Protein AF-A0A7J6KKY4-F1 (afdb_monomer_lite)

Foldseek 3Di:
DFFFPQLQQLAFAPPPDWDWDDDPNDIDTHRGHDPPDPCSQVSQVVVVLVLLQQLLCVLVVHRQDPVCCVPQVPNDDFKGWDDDRRDIDIDGDPVSSVSSVVSSQVCQVVSRGHGDPVPDDDQDADDVPHPFDDWDDDPQWTWHADNVGWIKIAHDQQPDLDDDPDQKDFLLSLLVLLVSLDPVVLQLVQLPLLSVVSNCCSQPPVQQDDHSPDPVSRPDIGGHDPVRNVSNRVSSCSNRPRCRRVDMDIDDDPQQPDKDWDWDDDPRDIGIDIDTDHPPDPDDPVRDDDVRCVSVPVVVPPPPVVNVVVPPPDD

Organism: Perkinsus olseni (NCBI:txid32597)

pLDDT: mean 70.32, std 16.59, range [26.56, 91.25]

Secondary structure (DSSP, 8-state):
-EE-HHHHTT-BPPTT--EEEEETTEEEEESB--TT-TTHHHHHHHHHHHHHHHHHHHHHSS---TTTTTTTT--TTTEEEEEETTEEEEEE-HHHHHHHHHHHHHHGGGGT----GGG----PPPPTTSPPPPPEEETTEEEEE-TTS-EEEEPPP-TT----SSSEE-HHHHHHHTTSS--TTS--HHHHHHHHHHHHHHHH-TTS-S-TT-GGGSS--EE--HHHHHHHHHHHHHHT-GGGGT-EEEPPPTT--EEEEEEEE-SS-EEEEEEEE-TT----GGG--HHHHHHHHHHHSSS-HHHHHHHSS--

Structure (mmCIF, N/CA/C/O backbone):
data_AF-A0A7J6KKY4-F1
#
_entry.id   AF-A0A7J6KKY4-F1
#
loop_
_atom_site.group_PDB
_atom_site.id
_atom_site.type_symbol
_atom_site.label_atom_id
_atom_site.label_alt_id
_atom_site.label_comp_id
_atom_site.label_asym_id
_atom_site.label_entity_id
_atom_site.label_seq_id
_atom_site.pdbx_PDB_ins_code
_atom_site.Cartn_x
_atom_site.Cartn_y
_atom_site.Cartn_z
_atom_site.occupancy
_atom_site.B_iso_or_equiv
_atom_site.auth_seq_id
_atom_site.auth_comp_id
_atom_site.auth_asym_id
_atom_site.auth_atom_id
_atom_site.pdbx_PDB_model_num
ATOM 1 N N . LEU A 1 1 ? -4.925 6.174 10.516 1.00 62.41 1 LEU A N 1
ATOM 2 C CA . LEU A 1 1 ? -3.685 5.461 10.130 1.00 62.41 1 LEU A CA 1
ATOM 3 C C . LEU A 1 1 ? -2.640 5.540 11.246 1.00 62.41 1 LEU A C 1
ATOM 5 O O . LEU A 1 1 ? -2.638 6.545 11.951 1.00 62.41 1 LEU A O 1
ATOM 9 N N . ILE A 1 2 ? -1.779 4.529 11.419 1.00 67.75 2 ILE A N 1
ATOM 10 C CA . ILE A 1 2 ? -0.628 4.553 12.345 1.00 67.75 2 ILE A CA 1
ATOM 11 C C . ILE A 1 2 ? 0.641 4.109 11.606 1.00 67.75 2 ILE A C 1
ATOM 13 O O . ILE A 1 2 ? 0.670 2.979 11.138 1.00 67.75 2 ILE A O 1
ATOM 17 N N . ASP A 1 3 ? 1.668 4.965 11.569 1.00 68.56 3 ASP A N 1
ATOM 18 C CA . ASP A 1 3 ? 2.984 4.698 10.961 1.00 68.56 3 ASP A CA 1
ATOM 19 C C . ASP A 1 3 ? 3.950 4.048 11.974 1.00 68.56 3 ASP A C 1
ATOM 21 O O . ASP A 1 3 ? 4.222 4.587 13.044 1.00 68.56 3 ASP A O 1
ATOM 25 N N . LEU A 1 4 ? 4.512 2.893 11.637 1.00 72.31 4 LEU A N 1
ATOM 26 C CA . LEU A 1 4 ? 5.421 2.094 12.460 1.00 72.31 4 LEU A CA 1
ATOM 27 C C . LEU A 1 4 ? 6.847 2.043 11.898 1.00 72.31 4 LEU A C 1
ATOM 29 O O . LEU A 1 4 ? 7.684 1.289 12.404 1.00 72.31 4 LEU A O 1
ATOM 33 N N . GLN A 1 5 ? 7.178 2.865 10.900 1.00 71.31 5 GLN A N 1
ATOM 34 C CA . GLN A 1 5 ? 8.461 2.845 10.194 1.00 71.31 5 GLN A CA 1
ATOM 35 C C . GLN A 1 5 ? 9.657 2.964 11.150 1.00 71.31 5 GLN A C 1
ATOM 37 O O . GLN A 1 5 ? 10.708 2.351 10.949 1.00 71.31 5 GLN A O 1
ATOM 42 N N . LYS A 1 6 ? 9.512 3.727 12.243 1.00 74.00 6 LYS A N 1
ATOM 43 C CA . LYS A 1 6 ? 10.564 3.885 13.263 1.00 74.00 6 LYS A CA 1
ATOM 44 C C . LYS A 1 6 ? 10.748 2.648 14.149 1.00 74.00 6 LYS A C 1
ATOM 46 O O . LYS A 1 6 ? 11.881 2.380 14.563 1.00 74.00 6 LYS A O 1
ATOM 51 N N . ALA A 1 7 ? 9.683 1.879 14.391 1.00 69.44 7 ALA A N 1
ATOM 52 C CA . ALA A 1 7 ? 9.718 0.652 15.195 1.00 69.44 7 ALA A CA 1
ATOM 53 C C . ALA A 1 7 ? 10.680 -0.372 14.586 1.00 69.44 7 ALA A C 1
ATOM 55 O O . ALA A 1 7 ? 11.463 -1.023 15.278 1.00 69.44 7 ALA A O 1
ATOM 56 N N . PHE A 1 8 ? 10.701 -0.419 13.257 1.00 72.12 8 PHE A N 1
ATOM 57 C CA . PHE A 1 8 ? 11.551 -1.298 12.478 1.00 72.12 8 PHE A CA 1
ATOM 58 C C . PHE A 1 8 ? 13.050 -1.148 12.810 1.00 72.12 8 PHE A C 1
ATOM 60 O O . PHE A 1 8 ? 13.759 -2.140 12.990 1.00 72.12 8 PHE A O 1
ATOM 67 N N . TYR A 1 9 ? 13.537 0.084 13.005 1.00 72.62 9 TYR A N 1
ATOM 68 C CA . TYR A 1 9 ? 14.937 0.347 13.370 1.00 72.62 9 TYR A CA 1
ATOM 69 C C . TYR A 1 9 ? 15.282 -0.010 14.824 1.00 72.62 9 TYR A C 1
ATOM 71 O O . TYR A 1 9 ? 16.444 0.112 15.233 1.00 72.62 9 TYR A O 1
ATOM 79 N N . ARG A 1 10 ? 14.306 -0.417 15.641 1.00 77.62 10 ARG A N 1
ATOM 80 C CA . ARG A 1 10 ? 14.526 -0.881 17.018 1.00 77.62 10 ARG A CA 1
ATOM 81 C C . ARG A 1 10 ? 14.690 -2.394 17.096 1.00 77.62 10 ARG A C 1
ATOM 83 O O . ARG A 1 10 ? 15.296 -2.872 18.055 1.00 77.62 10 ARG A O 1
ATOM 90 N N . ILE A 1 11 ? 14.262 -3.126 16.068 1.00 78.44 11 ILE A N 1
ATOM 91 C CA . ILE A 1 11 ? 14.433 -4.574 15.991 1.00 78.44 11 ILE A CA 1
ATOM 92 C C . ILE A 1 11 ? 15.920 -4.899 15.816 1.00 78.44 11 ILE A C 1
ATOM 94 O O . ILE A 1 11 ? 16.553 -4.563 14.808 1.00 78.44 11 ILE A O 1
ATOM 98 N N . ARG A 1 12 ? 16.497 -5.562 16.820 1.00 84.50 12 ARG A N 1
ATOM 99 C CA . ARG A 1 12 ? 17.885 -6.030 16.789 1.00 84.50 12 ARG A CA 1
ATOM 100 C C . ARG A 1 12 ? 17.972 -7.387 16.105 1.00 84.50 12 ARG A C 1
ATOM 102 O O . ARG A 1 12 ? 17.113 -8.245 16.282 1.00 84.50 12 ARG A O 1
ATOM 109 N N . LEU A 1 13 ? 19.044 -7.586 15.349 1.00 80.81 13 LEU A N 1
ATOM 110 C CA . LEU A 1 13 ? 19.403 -8.910 14.859 1.00 80.81 13 LEU A CA 1
ATOM 111 C C . LEU A 1 13 ? 19.944 -9.753 16.019 1.00 80.81 13 LEU A C 1
ATOM 113 O O . LEU A 1 13 ? 20.427 -9.219 17.021 1.00 80.81 13 LEU A O 1
ATOM 117 N N . ALA A 1 14 ? 19.890 -11.077 15.866 1.00 83.38 14 ALA A N 1
ATOM 118 C CA . ALA A 1 14 ? 20.489 -11.997 16.827 1.00 83.38 14 ALA A CA 1
ATOM 119 C C . ALA A 1 14 ? 21.973 -11.663 17.070 1.00 83.38 14 ALA A C 1
ATOM 121 O O . ALA A 1 14 ? 22.672 -11.176 16.175 1.00 83.38 14 ALA A O 1
ATOM 122 N N . ARG A 1 15 ? 22.467 -11.942 18.282 1.00 84.38 15 ARG A N 1
ATOM 123 C CA . ARG A 1 15 ? 23.854 -11.652 18.677 1.00 84.38 15 ARG A CA 1
ATOM 124 C C . ARG A 1 15 ? 24.842 -12.214 17.644 1.00 84.38 15 ARG A C 1
ATOM 126 O O . ARG A 1 15 ? 24.722 -13.357 17.217 1.00 84.38 15 ARG A O 1
ATOM 133 N N . GLY A 1 16 ? 25.798 -11.388 17.219 1.00 82.00 16 GLY A N 1
ATOM 134 C CA . GLY A 1 16 ? 26.801 -11.751 16.208 1.00 82.00 16 GLY A CA 1
ATOM 135 C C . GLY A 1 16 ? 26.326 -11.672 14.749 1.00 82.00 16 GLY A C 1
ATOM 136 O O . GLY A 1 16 ? 27.145 -11.800 13.842 1.00 82.00 16 GLY A O 1
ATOM 137 N N . ARG A 1 17 ? 25.037 -11.413 14.483 1.00 84.88 17 ARG A N 1
ATOM 138 C CA . ARG A 1 17 ? 24.525 -11.169 13.125 1.00 84.88 17 ARG A CA 1
ATOM 139 C C . ARG A 1 17 ? 24.567 -9.676 12.797 1.00 84.88 17 ARG A C 1
ATOM 141 O O . ARG A 1 17 ? 24.251 -8.828 13.627 1.00 84.88 17 ARG A O 1
ATOM 148 N N . CYS A 1 18 ? 24.928 -9.353 11.558 1.00 86.94 18 CYS A N 1
ATOM 149 C CA . CYS A 1 18 ? 24.852 -7.994 11.034 1.00 86.94 18 CYS A CA 1
ATOM 150 C C . CYS A 1 18 ? 24.515 -7.998 9.543 1.00 86.94 18 CYS A C 1
ATOM 152 O O . CYS A 1 18 ? 24.753 -8.978 8.836 1.00 86.94 18 CYS A O 1
ATOM 154 N N . VAL A 1 19 ? 23.980 -6.880 9.066 1.00 82.12 19 VAL A N 1
ATOM 155 C CA . VAL A 1 19 ? 23.717 -6.633 7.650 1.00 82.12 19 VAL A CA 1
ATOM 156 C C . VAL A 1 19 ? 24.777 -5.680 7.128 1.00 82.12 19 VAL A C 1
ATOM 158 O O . VAL A 1 19 ? 25.007 -4.616 7.705 1.00 82.12 19 VAL A O 1
ATOM 161 N N . LYS A 1 20 ? 25.437 -6.066 6.036 1.00 83.62 20 LYS A N 1
ATOM 162 C CA . LYS A 1 20 ? 26.424 -5.220 5.367 1.00 83.62 20 LYS A CA 1
ATOM 163 C C . LYS A 1 20 ? 25.716 -4.315 4.365 1.00 83.62 20 LYS A C 1
ATOM 165 O O . LYS A 1 20 ? 25.096 -4.801 3.423 1.00 83.62 20 LYS A O 1
ATOM 170 N N . ILE A 1 21 ? 25.838 -3.008 4.557 1.00 81.44 21 ILE A N 1
ATOM 171 C CA . ILE A 1 21 ? 25.240 -1.987 3.694 1.00 81.44 21 ILE A CA 1
ATOM 172 C C . ILE A 1 21 ? 26.375 -1.303 2.942 1.00 81.44 21 ILE A C 1
ATOM 174 O O . ILE A 1 21 ? 27.393 -0.959 3.538 1.00 81.44 21 ILE A O 1
ATOM 178 N N . ARG A 1 22 ? 26.226 -1.125 1.631 1.00 77.12 22 ARG A N 1
ATOM 179 C CA . ARG A 1 22 ? 27.173 -0.363 0.813 1.00 77.12 22 ARG A CA 1
ATOM 180 C C . ARG A 1 22 ? 26.455 0.821 0.192 1.00 77.12 22 ARG A C 1
ATOM 182 O O . ARG A 1 22 ? 25.448 0.624 -0.478 1.00 77.12 22 ARG A O 1
ATOM 189 N N . THR A 1 23 ? 26.976 2.018 0.417 1.00 78.69 23 THR A N 1
ATOM 190 C CA . THR A 1 23 ? 26.468 3.261 -0.175 1.00 78.69 23 THR A CA 1
ATOM 191 C C . THR A 1 23 ? 27.627 4.231 -0.383 1.00 78.69 23 THR A C 1
ATOM 193 O O . THR A 1 23 ? 28.556 4.244 0.426 1.00 78.69 23 THR A O 1
ATOM 196 N N . ALA A 1 24 ? 27.612 4.981 -1.489 1.00 75.56 24 ALA A N 1
ATOM 197 C CA . ALA A 1 24 ? 28.649 5.958 -1.851 1.00 75.56 24 ALA A CA 1
ATOM 198 C C . ALA A 1 24 ? 30.097 5.428 -1.700 1.00 75.56 24 ALA A C 1
ATOM 200 O O . ALA A 1 24 ? 30.961 6.078 -1.118 1.00 75.56 24 ALA A O 1
ATOM 201 N N . GLY A 1 25 ? 30.349 4.188 -2.139 1.00 79.81 25 GLY A N 1
ATOM 202 C CA . GLY A 1 25 ? 31.668 3.542 -2.043 1.00 79.81 25 GLY A CA 1
ATOM 203 C C . GLY A 1 25 ? 32.091 3.093 -0.635 1.00 79.81 25 GLY A C 1
ATOM 204 O O . GLY A 1 25 ? 33.094 2.397 -0.490 1.00 79.81 25 GLY A O 1
ATOM 205 N N . ARG A 1 26 ? 31.322 3.409 0.412 1.00 81.50 26 ARG A N 1
ATOM 206 C CA . ARG A 1 26 ? 31.611 3.032 1.804 1.00 81.50 26 ARG A CA 1
ATOM 207 C C . ARG A 1 26 ? 30.823 1.792 2.220 1.00 81.50 26 ARG A C 1
ATOM 209 O O . ARG A 1 26 ? 29.725 1.533 1.729 1.00 81.50 26 ARG A O 1
ATOM 216 N N . SER A 1 27 ? 31.400 0.998 3.124 1.00 86.69 27 SER A N 1
ATOM 217 C CA . SER A 1 27 ? 30.770 -0.204 3.688 1.00 86.69 27 SER A CA 1
ATOM 218 C C . SER A 1 27 ? 30.440 0.001 5.166 1.00 86.69 27 SER A C 1
ATOM 220 O O . SER A 1 27 ? 31.320 0.328 5.953 1.00 86.69 27 SER A O 1
ATOM 222 N N . PHE A 1 28 ? 29.198 -0.281 5.547 1.00 85.81 28 PHE A N 1
ATOM 223 C CA . PHE A 1 28 ? 28.674 -0.183 6.907 1.00 85.81 28 PHE A CA 1
ATOM 224 C C . PHE A 1 28 ? 28.185 -1.554 7.387 1.00 85.81 28 PHE A C 1
ATOM 226 O O . PHE A 1 28 ? 27.812 -2.409 6.577 1.00 85.81 28 PHE A O 1
ATOM 233 N N . ARG A 1 29 ? 28.167 -1.771 8.705 1.00 88.75 29 ARG A N 1
ATOM 234 C CA . ARG A 1 29 ? 27.566 -2.955 9.338 1.00 88.75 29 ARG A CA 1
ATOM 235 C C . ARG A 1 29 ? 26.441 -2.505 10.263 1.00 88.75 29 ARG A C 1
ATOM 237 O O . ARG A 1 29 ? 26.668 -1.675 11.134 1.00 88.75 29 ARG A O 1
ATOM 244 N N . CYS A 1 30 ? 25.250 -3.065 10.085 1.00 84.50 30 CYS A N 1
ATOM 245 C CA . CYS A 1 30 ? 24.090 -2.776 10.920 1.00 84.50 30 CYS A CA 1
ATOM 246 C C . CYS A 1 30 ? 23.703 -4.010 11.743 1.00 84.50 30 CYS A C 1
ATOM 248 O O . CYS A 1 30 ? 23.474 -5.079 11.182 1.00 84.50 30 CYS A O 1
ATOM 250 N N . GLY A 1 31 ? 23.620 -3.869 13.069 1.00 85.56 31 GLY A N 1
ATOM 251 C CA . GLY A 1 31 ? 23.123 -4.911 13.983 1.00 85.56 31 GLY A CA 1
ATOM 252 C C . GLY A 1 31 ? 21.599 -4.904 14.163 1.00 85.56 31 GLY A C 1
ATOM 253 O O . GLY A 1 31 ? 21.079 -5.534 15.080 1.00 85.56 31 GLY A O 1
ATOM 254 N N . ARG A 1 32 ? 20.883 -4.145 13.335 1.00 84.25 32 ARG A N 1
ATOM 255 C CA . ARG A 1 32 ? 19.426 -3.986 13.361 1.00 84.25 32 ARG A CA 1
ATOM 256 C C . ARG A 1 32 ? 18.847 -4.387 12.013 1.00 84.25 32 ARG A C 1
ATOM 258 O O . ARG A 1 32 ? 19.572 -4.470 11.017 1.00 84.25 32 ARG A O 1
ATOM 265 N N . VAL A 1 33 ? 17.546 -4.632 11.988 1.00 78.75 33 VAL A N 1
ATO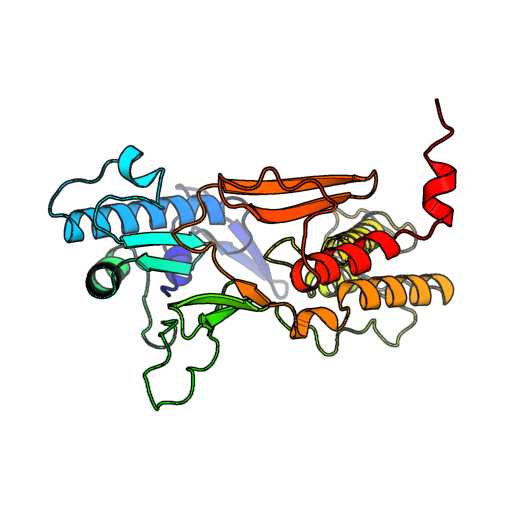M 266 C CA . VAL A 1 33 ? 16.827 -4.819 10.730 1.00 78.75 33 VAL A CA 1
ATOM 267 C C . VAL A 1 33 ? 16.855 -3.488 9.955 1.00 78.75 33 VAL A C 1
ATOM 269 O O . VAL A 1 33 ? 16.637 -2.422 10.526 1.00 78.75 33 VAL A O 1
ATOM 272 N N . VAL A 1 34 ? 17.204 -3.539 8.665 1.00 75.75 34 VAL A N 1
ATOM 273 C CA . VAL A 1 34 ? 17.166 -2.399 7.729 1.00 75.75 34 VAL A CA 1
ATOM 274 C C . VAL A 1 34 ? 16.222 -2.694 6.562 1.00 75.75 34 VAL A C 1
ATOM 276 O O . VAL A 1 34 ? 16.001 -3.860 6.218 1.00 75.75 34 VAL A O 1
ATOM 279 N N . PHE A 1 35 ? 15.613 -1.644 6.002 1.00 71.88 35 PHE A N 1
ATOM 280 C CA . PHE A 1 35 ? 14.634 -1.785 4.928 1.00 71.88 35 PHE A CA 1
ATOM 281 C C . PHE A 1 35 ? 15.271 -2.505 3.736 1.00 71.88 35 PHE A C 1
ATOM 283 O O . PHE A 1 35 ? 16.446 -2.308 3.420 1.00 71.88 35 PHE A O 1
ATOM 290 N N . GLY A 1 36 ? 14.499 -3.385 3.097 1.00 67.88 36 GLY A N 1
ATOM 291 C CA . GLY A 1 36 ? 14.969 -4.180 1.962 1.00 67.88 36 GLY A CA 1
ATOM 292 C C . GLY A 1 36 ? 15.708 -5.476 2.322 1.00 67.88 36 GLY A C 1
ATOM 293 O O . GLY A 1 36 ? 16.158 -6.179 1.416 1.00 67.88 36 GLY A O 1
ATOM 294 N N . ILE A 1 37 ? 15.818 -5.852 3.604 1.00 73.50 37 ILE A N 1
ATOM 295 C CA . ILE A 1 37 ? 16.187 -7.231 3.969 1.00 73.50 37 ILE A CA 1
ATOM 296 C C . ILE A 1 37 ? 14.950 -8.125 3.860 1.00 73.50 37 ILE A C 1
ATOM 298 O O . ILE A 1 37 ? 13.886 -7.791 4.376 1.00 73.50 37 ILE A O 1
ATOM 302 N N . ARG A 1 38 ? 15.116 -9.316 3.276 1.00 69.88 38 ARG A N 1
ATOM 303 C CA . ARG A 1 38 ? 14.043 -10.304 3.074 1.00 69.88 38 ARG A CA 1
ATOM 304 C C . ARG A 1 38 ? 13.271 -10.680 4.350 1.00 69.88 38 ARG A C 1
ATOM 306 O O . ARG A 1 38 ? 12.084 -10.958 4.262 1.00 69.88 38 ARG A O 1
ATOM 313 N N . CYS A 1 39 ? 13.913 -10.686 5.522 1.00 73.31 39 CYS A N 1
ATOM 314 C CA . CYS A 1 39 ? 13.256 -10.992 6.801 1.00 73.31 39 CYS A CA 1
ATOM 315 C C . CYS A 1 39 ? 12.596 -9.782 7.483 1.00 73.31 39 CYS A C 1
ATOM 317 O O . CYS A 1 39 ? 11.919 -9.961 8.493 1.00 73.31 39 CYS A O 1
ATOM 319 N N . GLY A 1 40 ? 12.779 -8.567 6.955 1.00 76.50 40 GLY A N 1
ATOM 320 C CA . GLY A 1 40 ? 12.259 -7.342 7.558 1.00 76.50 40 GLY A CA 1
ATOM 321 C C . GLY A 1 40 ? 10.741 -7.347 7.761 1.00 76.50 40 GLY A C 1
ATOM 322 O O . GLY A 1 40 ? 10.309 -7.131 8.892 1.00 76.50 40 GLY A O 1
ATOM 323 N N . PRO A 1 41 ? 9.933 -7.668 6.731 1.00 75.94 41 PRO A N 1
ATOM 324 C CA . PRO A 1 41 ? 8.477 -7.713 6.866 1.00 75.94 41 PRO A CA 1
ATOM 325 C C . PRO A 1 41 ? 7.991 -8.695 7.941 1.00 75.94 41 PRO A C 1
ATOM 327 O O . PRO A 1 41 ? 7.091 -8.372 8.706 1.00 75.94 41 PRO A O 1
ATOM 330 N N . ALA A 1 42 ? 8.623 -9.868 8.056 1.00 78.44 42 ALA A N 1
ATOM 331 C CA . ALA A 1 42 ? 8.248 -10.870 9.057 1.00 78.44 42 ALA A CA 1
ATOM 332 C C . ALA A 1 42 ? 8.558 -10.410 10.49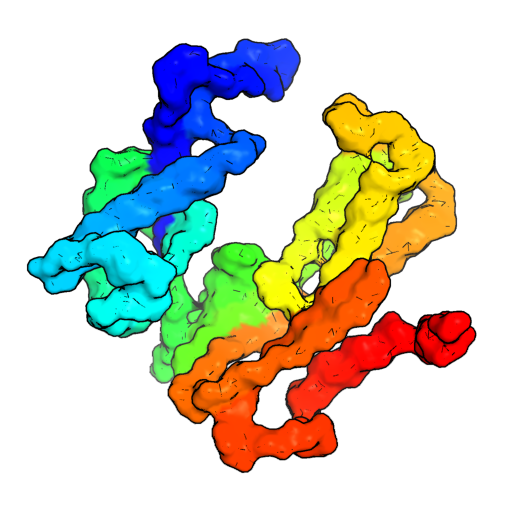1 1.00 78.44 42 ALA A C 1
ATOM 334 O O . ALA A 1 42 ? 7.770 -10.644 11.406 1.00 78.44 42 ALA A O 1
ATOM 335 N N . ALA A 1 43 ? 9.697 -9.739 10.688 1.00 77.94 43 ALA A N 1
ATOM 336 C CA . ALA A 1 43 ? 10.065 -9.189 11.987 1.00 77.94 43 ALA A CA 1
ATOM 337 C C . ALA A 1 43 ? 9.107 -8.066 12.417 1.00 77.94 43 ALA A C 1
ATOM 339 O O . ALA A 1 43 ? 8.682 -8.031 13.571 1.00 77.94 43 ALA A O 1
ATOM 340 N N . LEU A 1 44 ? 8.728 -7.196 11.475 1.00 78.88 44 LEU A N 1
ATOM 341 C CA . LEU A 1 44 ? 7.746 -6.143 11.710 1.00 78.88 44 LEU A CA 1
ATOM 342 C C . LEU A 1 44 ? 6.378 -6.738 12.060 1.00 78.88 44 LEU A C 1
ATOM 344 O O . LEU A 1 44 ? 5.828 -6.394 13.099 1.00 78.88 44 LEU A O 1
ATOM 348 N N . ALA A 1 45 ? 5.886 -7.705 11.280 1.00 79.69 45 ALA A N 1
ATOM 349 C CA . ALA A 1 45 ? 4.598 -8.358 11.521 1.00 79.69 45 ALA A CA 1
ATOM 350 C C . ALA A 1 45 ? 4.480 -8.949 12.938 1.00 79.69 45 ALA A C 1
ATOM 352 O O . ALA A 1 45 ? 3.440 -8.811 13.581 1.00 79.69 45 ALA A O 1
ATOM 353 N N . ALA A 1 46 ? 5.549 -9.562 13.463 1.00 79.62 46 ALA A N 1
ATOM 354 C CA . ALA A 1 46 ? 5.568 -10.079 14.832 1.00 79.62 46 ALA A CA 1
ATOM 355 C C . ALA A 1 46 ? 5.450 -8.962 15.885 1.00 79.62 46 ALA A C 1
ATOM 357 O O . ALA A 1 46 ? 4.699 -9.100 16.851 1.00 79.62 46 ALA A O 1
ATOM 358 N N . GLN A 1 47 ? 6.157 -7.847 15.685 1.00 80.69 47 GLN A N 1
ATOM 359 C CA . GLN A 1 47 ? 6.102 -6.693 16.580 1.00 80.69 47 GLN A CA 1
ATOM 360 C C . GLN A 1 47 ? 4.732 -5.996 16.532 1.00 80.69 47 GLN A C 1
ATOM 362 O O . GLN A 1 47 ? 4.188 -5.663 17.583 1.00 80.69 47 GLN A O 1
ATOM 367 N N . VAL A 1 48 ? 4.147 -5.835 15.339 1.00 82.56 48 VAL A N 1
ATOM 368 C CA . VAL A 1 48 ? 2.797 -5.273 15.164 1.00 82.56 48 VAL A CA 1
ATOM 369 C C . VAL A 1 48 ? 1.739 -6.171 15.800 1.00 82.56 48 VAL A C 1
ATOM 371 O O . VAL A 1 48 ? 0.855 -5.682 16.491 1.00 82.56 48 VAL A O 1
ATOM 374 N N . THR A 1 49 ? 1.861 -7.492 15.644 1.00 81.44 49 THR A N 1
ATOM 375 C CA . THR A 1 49 ? 0.946 -8.451 16.285 1.00 81.44 49 THR A CA 1
ATOM 376 C C . THR A 1 49 ? 0.965 -8.305 17.807 1.00 81.44 49 THR A C 1
ATOM 378 O O . THR A 1 49 ? -0.087 -8.283 18.436 1.00 81.44 49 THR A O 1
ATOM 381 N N . LEU A 1 50 ? 2.153 -8.175 18.411 1.00 81.88 50 LEU A N 1
ATOM 382 C CA . LEU A 1 50 ? 2.276 -7.964 19.855 1.00 81.88 50 LEU A CA 1
ATOM 383 C C . LEU A 1 50 ? 1.638 -6.638 20.291 1.00 81.88 50 LEU A C 1
ATOM 385 O O . LEU A 1 50 ? 0.892 -6.618 21.266 1.00 81.88 50 LEU A O 1
ATOM 389 N N . LEU A 1 51 ? 1.904 -5.556 19.552 1.00 85.88 51 LEU A N 1
ATOM 390 C CA . LEU A 1 51 ? 1.315 -4.239 19.799 1.00 85.88 51 LEU A CA 1
ATOM 391 C C . LEU A 1 51 ? -0.219 -4.301 19.789 1.00 85.88 51 LEU A C 1
ATOM 393 O O . LEU A 1 51 ? -0.859 -3.839 20.731 1.00 85.88 51 LEU A O 1
ATOM 397 N N . LEU A 1 52 ? -0.794 -4.911 18.750 1.00 85.56 52 LEU A N 1
ATOM 398 C CA . LEU A 1 52 ? -2.239 -5.069 18.608 1.00 85.56 52 LEU A CA 1
ATOM 399 C C . LEU A 1 52 ? -2.819 -5.923 19.741 1.00 85.56 52 LEU A C 1
ATOM 401 O O . LEU A 1 52 ? -3.811 -5.518 20.336 1.00 85.56 52 LEU A O 1
ATOM 405 N N . ASN A 1 53 ? -2.188 -7.043 20.112 1.00 83.31 53 ASN A N 1
ATOM 406 C CA . ASN A 1 53 ? -2.650 -7.870 21.235 1.00 83.31 53 ASN A CA 1
ATOM 407 C C . ASN A 1 53 ? -2.729 -7.072 22.547 1.00 83.31 53 ASN A C 1
ATOM 409 O O . ASN A 1 53 ? -3.709 -7.192 23.285 1.00 83.31 53 ASN A O 1
ATOM 413 N N . CYS A 1 54 ? -1.712 -6.255 22.837 1.00 87.06 54 CYS A N 1
ATOM 414 C CA . CYS A 1 54 ? -1.710 -5.394 24.018 1.00 87.06 54 CYS A CA 1
ATOM 415 C C . CYS A 1 54 ? -2.827 -4.347 23.947 1.00 87.06 54 CYS A C 1
ATOM 417 O O . CYS A 1 54 ? -3.560 -4.175 24.919 1.00 87.06 54 CYS A O 1
ATOM 419 N N . ALA A 1 55 ? -2.998 -3.697 22.793 1.00 88.75 55 ALA A N 1
ATOM 420 C CA . ALA A 1 55 ? -4.030 -2.683 22.615 1.00 88.75 55 ALA A CA 1
ATOM 421 C C . ALA A 1 55 ? -5.445 -3.258 22.758 1.00 88.75 55 ALA A C 1
ATOM 423 O O . ALA A 1 55 ? -6.274 -2.701 23.474 1.00 88.75 55 ALA A O 1
ATOM 424 N N . TYR A 1 56 ? -5.704 -4.416 22.150 1.00 86.50 56 TYR A N 1
ATOM 425 C CA . TYR A 1 56 ? -6.982 -5.110 22.276 1.00 86.50 56 TYR A CA 1
ATOM 426 C C . TYR A 1 56 ? -7.243 -5.614 23.696 1.00 86.50 56 TYR A C 1
ATOM 428 O O . TYR A 1 56 ? -8.377 -5.547 24.160 1.00 86.50 56 TYR A O 1
ATOM 436 N N . THR A 1 57 ? -6.211 -6.068 24.411 1.00 86.62 57 THR A N 1
ATOM 437 C CA . THR A 1 57 ? -6.347 -6.438 25.828 1.00 86.62 57 THR A CA 1
ATOM 438 C C . THR A 1 57 ? -6.769 -5.231 26.670 1.00 86.62 57 THR A C 1
ATOM 440 O O . THR A 1 57 ? -7.666 -5.355 27.501 1.00 86.62 57 THR A O 1
ATOM 443 N N . GLY A 1 58 ? -6.182 -4.056 26.410 1.00 87.19 58 GLY A N 1
ATOM 444 C CA . GLY A 1 58 ? -6.584 -2.799 27.045 1.00 87.19 58 GLY A CA 1
ATOM 445 C C . GLY A 1 58 ? -8.015 -2.380 26.697 1.00 87.19 58 GLY A C 1
ATOM 446 O O . GLY A 1 58 ? -8.772 -1.998 27.582 1.00 87.19 58 GLY A O 1
ATOM 447 N N . LEU A 1 59 ? -8.415 -2.515 25.429 1.00 87.38 59 LEU A N 1
ATOM 448 C CA . LEU A 1 59 ? -9.752 -2.136 24.962 1.00 87.38 59 LEU A CA 1
ATOM 449 C C . LEU A 1 59 ? -10.862 -3.043 25.516 1.00 87.38 59 LEU A C 1
ATOM 451 O O . LEU A 1 59 ? -11.947 -2.569 25.848 1.00 87.38 59 LEU A O 1
ATOM 455 N N . LEU A 1 60 ? -10.618 -4.355 25.552 1.00 84.44 60 LEU A N 1
ATOM 456 C CA . LEU A 1 60 ? -11.622 -5.359 25.913 1.00 84.44 60 LEU A CA 1
ATOM 457 C C . LEU A 1 60 ? -11.621 -5.704 27.405 1.00 84.44 60 LEU A C 1
ATOM 459 O O . LEU A 1 60 ? -12.528 -6.397 27.863 1.00 84.44 60 LEU A O 1
ATOM 463 N N . GLY A 1 61 ? -10.594 -5.291 28.153 1.00 85.44 61 GLY A N 1
ATOM 464 C CA . GLY A 1 61 ? -10.442 -5.621 29.573 1.00 85.44 61 GLY A CA 1
ATOM 465 C C . GLY A 1 61 ? -10.198 -7.110 29.849 1.00 85.44 61 GLY A C 1
ATOM 466 O O . GLY A 1 61 ? -10.333 -7.560 30.983 1.00 85.44 61 GLY A O 1
ATOM 467 N N . ARG A 1 62 ? -9.848 -7.897 28.824 1.00 82.94 62 ARG A N 1
ATOM 468 C CA . ARG A 1 62 ? -9.547 -9.331 28.930 1.00 82.94 62 ARG A CA 1
ATOM 469 C C . ARG A 1 62 ? -8.368 -9.693 28.044 1.00 82.94 62 ARG A C 1
ATOM 471 O O . ARG A 1 62 ? -8.169 -9.082 26.998 1.00 82.94 62 ARG A O 1
ATOM 478 N N . ALA A 1 63 ? -7.623 -10.724 28.433 1.00 78.69 63 ALA A N 1
ATOM 479 C CA . ALA A 1 63 ? -6.540 -11.240 27.609 1.00 78.69 63 ALA A CA 1
ATOM 480 C C . ALA A 1 63 ? -7.074 -11.712 26.247 1.00 78.69 63 ALA A C 1
ATOM 482 O O . ALA A 1 63 ? -8.073 -12.434 26.169 1.00 78.69 63 ALA A O 1
ATOM 483 N N . VAL A 1 64 ? -6.386 -11.304 25.183 1.00 75.12 64 VAL A N 1
ATOM 484 C CA . VAL A 1 64 ? -6.687 -11.705 23.806 1.00 75.12 64 VAL A CA 1
ATOM 485 C C . VAL A 1 64 ? -5.642 -12.717 23.358 1.00 75.12 64 VAL A C 1
ATOM 487 O O . VAL A 1 64 ? -4.437 -12.463 23.420 1.00 75.12 64 VAL A O 1
ATOM 490 N N . SER A 1 65 ? -6.092 -13.902 22.952 1.00 66.56 65 SER A N 1
ATOM 491 C CA . SER A 1 65 ? -5.206 -14.968 22.498 1.00 66.56 65 SER A CA 1
ATOM 492 C C . SER A 1 65 ? -4.773 -14.755 21.046 1.00 66.56 65 SER A C 1
ATOM 494 O O . SER A 1 65 ? -5.418 -14.068 20.259 1.00 66.56 65 SER A O 1
ATOM 496 N N . ARG A 1 66 ? -3.694 -15.434 20.643 1.00 57.78 66 ARG A N 1
ATOM 497 C CA . ARG A 1 66 ? -3.229 -15.444 19.245 1.00 57.78 66 ARG A CA 1
ATOM 498 C C . ARG A 1 66 ? -4.242 -16.069 18.269 1.00 57.78 66 ARG A C 1
ATOM 500 O O . ARG A 1 66 ? -4.095 -15.898 17.065 1.00 57.78 66 ARG A O 1
ATOM 507 N N . ARG A 1 67 ? -5.212 -16.852 18.766 1.00 58.84 67 ARG A N 1
ATOM 508 C CA . ARG A 1 67 ? -6.320 -17.374 17.948 1.00 58.84 67 ARG A CA 1
ATOM 509 C C . ARG A 1 67 ? -7.368 -16.294 17.720 1.00 58.84 67 ARG A C 1
ATOM 511 O O . ARG A 1 67 ? -7.764 -16.120 16.579 1.00 58.84 67 ARG A O 1
ATOM 518 N N . ASP A 1 68 ? -7.692 -15.527 18.758 1.00 57.22 68 ASP A N 1
ATOM 519 C CA . ASP A 1 68 ? -8.617 -14.392 18.664 1.00 57.22 68 ASP A CA 1
ATOM 520 C C . ASP A 1 68 ? -8.099 -13.321 17.692 1.00 57.22 68 ASP A C 1
ATOM 522 O O . ASP A 1 68 ? -8.881 -12.667 17.019 1.00 57.22 68 ASP A O 1
ATOM 526 N N . THR A 1 69 ? -6.775 -13.167 17.571 1.00 53.06 69 THR A N 1
ATOM 527 C CA . THR A 1 69 ? -6.154 -12.229 16.622 1.00 53.06 69 THR A CA 1
ATOM 528 C C . THR A 1 69 ? -5.812 -12.815 15.260 1.00 53.06 69 THR A C 1
ATOM 530 O O . THR A 1 69 ? -5.363 -12.080 14.386 1.00 53.06 69 THR A O 1
ATOM 533 N N . LYS A 1 70 ? -6.010 -14.120 15.031 1.00 49.06 70 LYS A N 1
ATOM 534 C CA . LYS A 1 70 ? -5.738 -14.725 13.716 1.00 49.06 70 LYS A CA 1
ATOM 535 C C . LYS A 1 70 ? -6.736 -14.241 12.661 1.00 49.06 70 LYS A C 1
ATOM 537 O O . LYS A 1 70 ? -6.363 -14.092 11.500 1.00 49.06 70 LYS A O 1
ATOM 542 N N . ASP A 1 71 ? -7.933 -13.900 13.118 1.00 48.59 71 ASP A N 1
ATOM 543 C CA . ASP A 1 71 ? -8.993 -13.280 12.344 1.00 48.59 71 ASP A CA 1
ATOM 544 C C . ASP A 1 71 ? -9.062 -11.795 12.726 1.00 48.59 71 ASP A C 1
ATOM 546 O O . ASP A 1 71 ? -10.064 -11.331 13.252 1.00 48.59 71 ASP A O 1
ATOM 550 N N . PHE A 1 72 ? -7.986 -11.025 12.481 1.00 50.25 72 PHE A N 1
ATOM 551 C CA . PHE A 1 72 ? -7.882 -9.563 12.723 1.00 50.25 72 PHE A CA 1
ATOM 552 C C . PHE A 1 72 ? -9.074 -8.719 12.198 1.00 50.25 72 PHE A C 1
ATOM 554 O O . PHE A 1 72 ? -9.173 -7.524 12.480 1.00 50.25 72 PHE A O 1
ATOM 561 N N . LEU A 1 73 ? -9.965 -9.341 11.425 1.00 50.59 73 LEU A N 1
ATOM 562 C CA . LEU A 1 73 ? -11.213 -8.809 10.900 1.00 50.59 73 LEU A CA 1
ATOM 563 C C . LEU A 1 73 ? -12.384 -8.876 11.893 1.00 50.59 73 LEU A C 1
ATOM 565 O O . LEU A 1 73 ? -13.358 -8.162 11.678 1.00 50.59 73 LEU A O 1
ATOM 569 N N . GLU A 1 74 ? -12.299 -9.661 12.969 1.00 49.91 74 GLU A N 1
ATOM 570 C CA . GLU A 1 74 ? -13.454 -10.001 13.807 1.00 49.91 74 GLU A CA 1
ATOM 571 C C . GLU A 1 74 ? -13.095 -10.192 15.291 1.00 49.91 74 GLU A C 1
ATOM 573 O O . GLU A 1 74 ? -13.643 -11.044 15.993 1.00 49.91 74 GLU A O 1
ATOM 578 N N . ILE A 1 75 ? -12.171 -9.383 15.821 1.00 52.69 75 ILE A N 1
ATOM 579 C CA . ILE A 1 75 ? -11.978 -9.340 17.275 1.00 52.69 75 ILE A CA 1
ATOM 580 C C . ILE A 1 75 ? -13.248 -8.720 17.870 1.00 52.69 75 ILE A C 1
ATOM 582 O O . ILE A 1 75 ? -13.463 -7.510 17.799 1.00 52.69 75 ILE A O 1
ATOM 586 N N . GLY A 1 76 ? -14.119 -9.585 18.401 1.00 51.34 76 GLY A N 1
ATOM 587 C CA . GLY A 1 76 ? -15.427 -9.236 18.951 1.00 51.34 76 GLY A CA 1
ATOM 588 C C . GLY A 1 76 ? -15.377 -7.966 19.802 1.00 51.34 76 GLY A C 1
ATOM 589 O O . GLY A 1 76 ? -14.583 -7.864 20.737 1.00 51.34 76 GLY A O 1
ATOM 590 N N . GLY A 1 77 ? -16.216 -6.993 19.445 1.00 57.09 77 GLY A N 1
ATOM 591 C CA . GLY A 1 77 ? -16.205 -5.651 20.038 1.00 57.09 77 GLY A CA 1
ATOM 592 C C . GLY A 1 77 ? -16.482 -4.507 19.059 1.00 57.09 77 GLY A C 1
ATOM 593 O O . GLY A 1 77 ? -16.479 -3.354 19.481 1.00 57.09 77 GLY A O 1
ATOM 594 N N . GLY A 1 78 ? -16.724 -4.803 17.776 1.00 69.69 78 GLY A N 1
ATOM 595 C CA . GLY A 1 78 ? -17.111 -3.805 16.774 1.00 69.69 78 GLY A CA 1
ATOM 596 C C . GLY A 1 78 ? -15.952 -2.986 16.200 1.00 69.69 78 GLY A C 1
ATOM 597 O O . GLY A 1 78 ? -16.215 -1.976 15.559 1.00 69.69 78 GLY A O 1
ATOM 598 N N . VAL A 1 79 ? -14.691 -3.390 16.411 1.00 78.62 79 VAL A N 1
ATOM 599 C CA . VAL A 1 79 ? -13.510 -2.742 15.817 1.00 78.62 79 VAL A CA 1
ATOM 600 C C . VAL A 1 79 ? -12.447 -3.751 15.388 1.00 78.62 79 VAL A C 1
ATOM 602 O O . VAL A 1 79 ? -12.099 -4.681 16.114 1.00 78.62 79 VAL A O 1
ATOM 605 N N . SER A 1 80 ? -11.864 -3.494 14.228 1.00 80.06 80 SER A N 1
ATOM 606 C CA . SER A 1 80 ? -10.917 -4.360 13.542 1.00 80.06 80 SER A CA 1
ATOM 607 C C . SER A 1 80 ? -9.696 -3.554 13.096 1.00 80.06 80 SER A C 1
ATOM 609 O O . SER A 1 80 ? -9.781 -2.349 12.836 1.00 80.06 80 SER A O 1
ATOM 611 N N . ALA A 1 81 ? -8.542 -4.217 13.040 1.00 81.12 81 ALA A N 1
ATOM 612 C CA . ALA A 1 81 ? -7.260 -3.603 12.718 1.00 81.12 81 ALA A CA 1
ATOM 613 C C . ALA A 1 81 ? -6.558 -4.409 11.626 1.00 81.12 81 ALA A C 1
ATOM 615 O O . ALA A 1 81 ? -6.260 -5.585 11.812 1.00 81.12 81 ALA A O 1
ATOM 616 N N . LEU A 1 82 ? -6.251 -3.771 10.500 1.00 79.62 82 LEU A N 1
ATOM 617 C CA . LEU A 1 82 ? -5.527 -4.378 9.389 1.00 79.62 82 LEU A CA 1
ATOM 618 C C . LEU A 1 82 ? -4.100 -3.817 9.349 1.00 79.62 82 LEU A C 1
ATOM 620 O O . LEU A 1 82 ? -3.913 -2.660 8.961 1.00 79.62 82 LEU A O 1
ATOM 624 N N . PRO A 1 83 ? -3.089 -4.608 9.745 1.00 78.75 83 PRO A N 1
ATOM 625 C CA . PRO A 1 83 ? -1.697 -4.223 9.578 1.00 78.75 83 PRO A CA 1
ATOM 626 C C . PRO A 1 83 ? -1.242 -4.436 8.125 1.00 78.75 83 PRO A C 1
ATOM 628 O O . PRO A 1 83 ? -1.392 -5.526 7.571 1.00 78.75 83 PRO A O 1
ATOM 631 N N . TYR A 1 84 ? -0.629 -3.418 7.523 1.00 76.31 84 TYR A N 1
ATOM 632 C CA . TYR A 1 84 ? -0.016 -3.469 6.197 1.00 76.31 84 TYR A CA 1
ATOM 633 C C . TYR A 1 84 ? 1.393 -2.872 6.248 1.00 76.31 84 TYR A C 1
ATOM 635 O O . TYR A 1 84 ? 1.565 -1.662 6.281 1.00 76.31 84 TYR A O 1
ATOM 643 N N . TYR A 1 85 ? 2.417 -3.731 6.248 1.00 76.88 85 TYR A N 1
ATOM 644 C CA . TYR A 1 85 ? 3.812 -3.329 6.474 1.00 76.88 85 TYR A CA 1
ATOM 645 C C . TYR A 1 85 ? 3.973 -2.455 7.731 1.00 76.88 85 TYR A C 1
ATOM 647 O O . TYR A 1 85 ? 3.857 -2.973 8.841 1.00 76.88 85 TYR A O 1
ATOM 655 N N . ASP A 1 86 ? 4.308 -1.178 7.560 1.00 77.56 86 ASP A N 1
ATOM 656 C CA . ASP A 1 86 ? 4.470 -0.175 8.605 1.00 77.56 86 ASP A CA 1
ATOM 657 C C . ASP A 1 86 ? 3.185 0.593 8.925 1.00 77.56 86 ASP A C 1
ATOM 659 O O . ASP A 1 86 ? 3.183 1.343 9.890 1.00 77.56 86 ASP A O 1
ATOM 663 N N . ASP A 1 87 ? 2.086 0.353 8.221 1.00 79.50 87 ASP A N 1
ATOM 664 C CA . ASP A 1 87 ? 0.809 1.012 8.464 1.00 79.50 87 ASP A CA 1
ATOM 665 C C . ASP A 1 87 ? -0.180 0.118 9.235 1.00 79.50 87 ASP A C 1
ATOM 667 O O . ASP A 1 87 ? -0.240 -1.099 9.041 1.00 79.50 87 ASP A O 1
ATOM 671 N N . ILE A 1 88 ? -1.010 0.718 10.097 1.00 82.38 88 ILE A N 1
ATOM 672 C CA . ILE A 1 88 ? -2.213 0.076 10.660 1.00 82.38 88 ILE A CA 1
ATOM 673 C C . ILE A 1 88 ? -3.459 0.869 10.251 1.00 82.38 88 ILE A C 1
ATOM 675 O O . ILE A 1 88 ? -3.603 2.053 10.586 1.00 82.38 88 ILE A O 1
ATOM 679 N N . ALA A 1 89 ? -4.391 0.192 9.577 1.00 84.56 89 ALA A N 1
ATOM 680 C CA . ALA A 1 89 ? -5.739 0.686 9.316 1.00 84.56 89 ALA A CA 1
ATOM 681 C C . ALA A 1 89 ? -6.711 0.173 10.388 1.00 84.56 89 ALA A C 1
ATOM 683 O O . ALA A 1 89 ? -6.702 -1.011 10.709 1.00 84.56 89 ALA A O 1
ATOM 684 N N . LEU A 1 90 ? -7.553 1.056 10.931 1.00 85.19 90 LEU A N 1
ATOM 685 C CA . LEU A 1 90 ? -8.579 0.727 11.926 1.00 85.19 90 LEU A CA 1
ATOM 686 C C . LEU A 1 90 ? -9.963 0.967 11.317 1.00 85.19 90 LEU A C 1
ATOM 688 O O . LEU A 1 90 ? -10.165 1.987 10.657 1.00 85.19 90 LEU A O 1
ATOM 692 N N . PHE A 1 91 ? -10.901 0.050 11.531 1.00 81.00 91 PHE A N 1
ATOM 693 C CA . PHE A 1 91 ? -12.257 0.121 10.980 1.00 81.00 91 PHE A CA 1
ATOM 694 C C . PHE A 1 91 ? -13.264 -0.508 11.939 1.00 81.00 91 PHE A C 1
ATOM 696 O O . PHE A 1 91 ? -12.943 -1.457 12.646 1.00 81.00 91 PHE A O 1
ATOM 703 N N . GLY A 1 92 ? -14.480 0.033 11.968 1.00 78.75 92 GLY A N 1
ATOM 704 C CA . GLY A 1 92 ? -15.535 -0.406 12.875 1.00 78.75 92 GLY A CA 1
ATOM 705 C C . GLY A 1 92 ? -16.360 0.761 13.404 1.00 78.75 92 GLY A C 1
ATOM 706 O O . GLY A 1 92 ? -16.452 1.806 12.756 1.00 78.75 92 GLY A O 1
ATOM 707 N N . ASP A 1 93 ? -16.940 0.564 14.583 1.00 78.81 93 ASP A N 1
ATOM 708 C CA . ASP A 1 93 ? -17.625 1.592 15.359 1.00 78.81 93 ASP A CA 1
ATOM 709 C C . ASP A 1 93 ? -16.690 2.770 15.679 1.00 78.81 93 ASP A C 1
ATOM 711 O O . ASP A 1 93 ? -15.522 2.578 16.026 1.00 78.81 93 ASP A O 1
ATOM 715 N N . ALA A 1 94 ? -17.199 3.997 15.548 1.00 79.88 94 ALA A N 1
ATOM 716 C CA . ALA A 1 94 ? -16.384 5.206 15.630 1.00 79.88 94 ALA A CA 1
ATOM 717 C C . ALA A 1 94 ? -15.723 5.373 17.006 1.00 79.88 94 ALA A C 1
ATOM 719 O O . ALA A 1 94 ? -14.519 5.639 17.078 1.00 79.88 94 ALA A O 1
ATOM 720 N N . ASP A 1 95 ? -16.475 5.153 18.085 1.00 84.50 95 ASP A N 1
ATOM 721 C CA . ASP A 1 95 ? -15.976 5.315 19.451 1.00 84.50 95 ASP A CA 1
ATOM 722 C C . ASP A 1 95 ? -14.944 4.234 19.778 1.00 84.50 95 ASP A C 1
ATOM 724 O O . ASP A 1 95 ? -13.895 4.508 20.368 1.00 84.50 95 ASP A O 1
ATOM 728 N N . ARG A 1 96 ? -15.183 3.002 19.318 1.00 85.31 96 ARG A N 1
ATOM 729 C CA . ARG A 1 96 ? -14.229 1.894 19.472 1.00 85.31 96 ARG A CA 1
ATOM 730 C C . ARG A 1 96 ? -12.952 2.095 18.663 1.00 85.31 96 ARG A C 1
ATOM 732 O O . ARG A 1 96 ? -11.871 1.786 19.165 1.00 85.31 96 ARG A O 1
ATOM 739 N N . VAL A 1 97 ? -13.046 2.635 17.447 1.00 86.38 97 VAL A N 1
ATOM 740 C CA . VAL A 1 97 ? -11.878 3.002 16.629 1.00 86.38 97 VAL A CA 1
ATOM 741 C C . VAL A 1 97 ? -11.053 4.082 17.324 1.00 86.38 97 VAL A C 1
ATOM 743 O O . VAL A 1 97 ? -9.828 3.960 17.384 1.00 86.38 97 VAL A O 1
ATOM 746 N N . ILE A 1 98 ? -11.702 5.110 17.877 1.00 87.62 98 ILE A N 1
ATOM 747 C CA . ILE A 1 98 ? -11.040 6.183 18.630 1.00 87.62 98 ILE A CA 1
ATOM 748 C C . ILE A 1 98 ? -10.336 5.617 19.868 1.00 87.62 98 ILE A C 1
ATOM 750 O O . ILE A 1 98 ? -9.142 5.853 20.043 1.00 87.62 98 ILE A O 1
ATOM 754 N N . ALA A 1 99 ? -11.028 4.803 20.667 1.00 89.25 99 ALA A N 1
ATOM 755 C CA . ALA A 1 99 ? -10.456 4.190 21.862 1.00 89.25 99 ALA A CA 1
ATOM 756 C C . ALA A 1 99 ? -9.248 3.297 21.533 1.00 89.25 99 ALA A C 1
ATOM 758 O O . ALA A 1 99 ? -8.191 3.425 22.150 1.00 89.25 99 ALA A O 1
ATOM 759 N N . LEU A 1 100 ? -9.363 2.427 20.521 1.00 88.69 100 LEU A N 1
ATOM 760 C CA . LEU A 1 100 ? -8.259 1.559 20.106 1.00 88.69 100 LEU A CA 1
ATOM 761 C C . LEU A 1 100 ? -7.066 2.365 19.578 1.00 88.69 100 LEU A C 1
ATOM 763 O O . LEU A 1 100 ? -5.919 2.047 19.894 1.00 88.69 100 LEU A O 1
ATOM 767 N N . ARG A 1 101 ? -7.324 3.418 18.792 1.00 89.38 101 ARG A N 1
ATOM 768 C CA . ARG A 1 101 ? -6.292 4.344 18.309 1.00 89.38 101 ARG A CA 1
ATOM 769 C C . ARG A 1 101 ? -5.543 4.976 19.475 1.00 89.38 101 ARG A C 1
ATOM 771 O O . ARG A 1 101 ? -4.317 5.012 19.438 1.00 89.38 101 ARG A O 1
ATOM 778 N N . ASP A 1 102 ? -6.255 5.482 20.473 1.00 90.50 102 ASP A N 1
ATOM 779 C CA . ASP A 1 102 ? -5.645 6.210 21.585 1.00 90.50 102 ASP A CA 1
ATOM 780 C C . ASP A 1 102 ? -4.785 5.280 22.448 1.00 90.50 102 ASP A C 1
ATOM 782 O O . ASP A 1 102 ? -3.633 5.613 22.731 1.00 90.50 102 ASP A O 1
ATOM 786 N N . ILE A 1 103 ? -5.260 4.056 22.709 1.00 91.25 103 ILE A N 1
ATOM 787 C CA . ILE A 1 103 ? -4.456 3.009 23.355 1.00 91.25 103 ILE A CA 1
ATOM 788 C C . ILE A 1 103 ? -3.199 2.708 22.528 1.00 91.25 103 ILE A C 1
ATOM 790 O O . ILE A 1 103 ? -2.097 2.660 23.071 1.00 91.25 103 ILE A O 1
ATOM 794 N N . LEU A 1 104 ? -3.324 2.530 21.205 1.00 89.75 104 LEU A N 1
ATOM 795 C CA . LEU A 1 104 ? -2.175 2.264 20.331 1.00 89.75 104 LEU A CA 1
ATOM 796 C C . LEU A 1 104 ? -1.150 3.403 20.354 1.00 89.75 104 LEU A C 1
ATOM 798 O O . LEU A 1 104 ? 0.051 3.138 20.369 1.00 89.75 104 LEU A O 1
ATOM 802 N N . VAL A 1 105 ? -1.605 4.657 20.360 1.00 88.88 105 VAL A N 1
ATOM 803 C CA . VAL A 1 105 ? -0.746 5.846 20.461 1.00 88.88 105 VAL A CA 1
ATOM 804 C C . VAL A 1 105 ? 0.009 5.870 21.788 1.00 88.88 105 VAL A C 1
ATOM 806 O O . VAL A 1 105 ? 1.193 6.208 21.794 1.00 88.88 105 VAL A O 1
ATOM 809 N N . GLU A 1 106 ? -0.646 5.486 22.881 1.00 90.19 106 GLU A N 1
ATOM 810 C CA . GLU A 1 106 ? -0.052 5.434 24.216 1.00 90.19 106 GLU A CA 1
ATOM 811 C C . GLU A 1 106 ? 1.034 4.354 24.329 1.00 90.19 106 GLU A C 1
ATOM 813 O O . GLU A 1 106 ? 2.127 4.618 24.834 1.00 90.19 106 GLU A O 1
ATOM 818 N N . ILE A 1 107 ? 0.774 3.142 23.825 1.00 89.25 107 ILE A N 1
ATOM 819 C CA . ILE A 1 107 ? 1.679 1.999 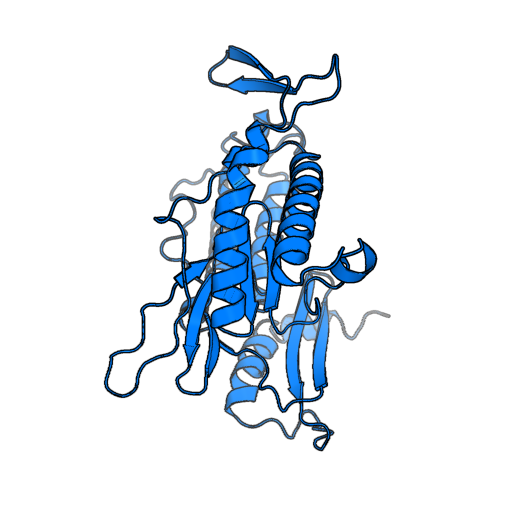24.026 1.00 89.25 107 ILE A CA 1
ATOM 820 C C . ILE A 1 107 ? 2.760 1.865 22.940 1.00 89.25 107 ILE A C 1
ATOM 822 O O . ILE A 1 107 ? 3.797 1.240 23.173 1.00 89.25 107 ILE A O 1
ATOM 826 N N . ALA A 1 108 ? 2.566 2.445 21.751 1.00 85.31 108 ALA A N 1
ATOM 827 C CA . ALA A 1 108 ? 3.527 2.377 20.645 1.00 85.31 108 ALA A CA 1
ATOM 828 C C . ALA A 1 108 ? 4.958 2.842 21.018 1.00 85.31 108 ALA A C 1
ATOM 830 O O . ALA A 1 108 ? 5.920 2.150 20.654 1.00 85.31 108 ALA A O 1
ATOM 831 N N . PRO A 1 109 ? 5.159 3.935 21.783 1.00 84.88 109 PRO A N 1
ATOM 832 C CA . PRO A 1 109 ? 6.485 4.348 22.244 1.00 84.88 109 PRO A CA 1
ATOM 833 C C . PRO A 1 109 ? 7.228 3.288 23.068 1.00 84.88 109 PRO A C 1
ATOM 835 O O . PRO A 1 109 ? 8.456 3.214 22.984 1.00 84.88 109 PRO A O 1
ATOM 838 N N . LEU A 1 110 ? 6.515 2.423 23.803 1.00 83.06 110 LEU A N 1
ATOM 839 C CA . LEU A 1 110 ? 7.118 1.371 24.636 1.00 83.06 110 LEU A CA 1
ATOM 840 C C . LEU A 1 110 ? 7.865 0.325 23.801 1.00 83.06 110 LEU A C 1
ATOM 842 O O . LEU A 1 110 ? 8.849 -0.258 24.255 1.00 83.06 110 LEU A O 1
ATOM 846 N N . ILE A 1 111 ? 7.444 0.128 22.551 1.00 77.06 111 ILE A N 1
ATOM 847 C CA . ILE A 1 111 ? 8.120 -0.747 21.585 1.00 77.06 111 ILE A CA 1
ATOM 848 C C . ILE A 1 111 ? 9.012 0.037 20.608 1.00 77.06 111 ILE A C 1
ATOM 850 O O . ILE A 1 111 ? 9.537 -0.520 19.641 1.00 77.06 111 ILE A O 1
ATOM 854 N N . GLY A 1 112 ? 9.195 1.337 20.853 1.00 75.25 112 GLY A N 1
ATOM 855 C CA . GLY A 1 112 ? 9.983 2.242 20.026 1.00 75.25 112 GLY A CA 1
ATOM 856 C C . GLY A 1 112 ? 9.358 2.570 18.666 1.00 75.25 112 GLY A C 1
ATOM 857 O O . GLY A 1 112 ? 10.083 2.993 17.760 1.00 75.25 112 GLY A O 1
ATOM 858 N N . ALA A 1 113 ? 8.045 2.376 18.529 1.00 78.19 113 ALA A N 1
ATOM 859 C CA . ALA A 1 113 ? 7.243 2.947 17.455 1.00 78.19 113 ALA A CA 1
ATOM 860 C C . ALA A 1 113 ? 6.904 4.417 17.772 1.00 78.19 113 ALA A C 1
ATOM 862 O O . ALA A 1 113 ? 7.084 4.880 18.898 1.00 78.19 113 ALA A O 1
ATOM 863 N N . ALA A 1 114 ? 6.442 5.171 16.778 1.00 73.56 114 ALA A N 1
ATOM 864 C CA . ALA A 1 114 ? 5.981 6.542 16.975 1.00 73.56 114 ALA A CA 1
ATOM 865 C C . ALA A 1 114 ? 4.721 6.753 16.151 1.00 73.56 114 ALA A C 1
ATOM 867 O O . ALA A 1 114 ? 4.741 6.426 14.977 1.00 73.56 114 ALA A O 1
ATOM 868 N N . CYS A 1 115 ? 3.681 7.348 16.731 1.00 75.81 115 CYS A N 1
ATOM 869 C CA . CYS A 1 115 ? 2.407 7.586 16.050 1.00 75.81 115 CYS A CA 1
ATOM 870 C C . CYS A 1 115 ? 2.209 9.093 15.796 1.00 75.81 115 CYS A C 1
ATOM 872 O O . CYS A 1 115 ? 1.385 9.705 16.485 1.00 75.81 115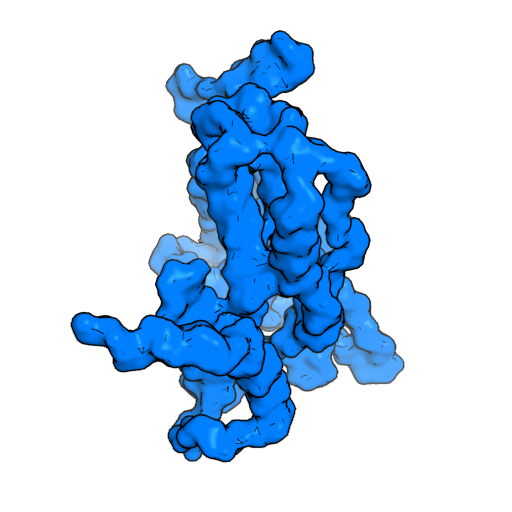 CYS A O 1
ATOM 874 N N . PRO A 1 116 ? 2.978 9.723 14.886 1.00 76.25 116 PRO A N 1
ATOM 875 C CA . PRO A 1 116 ? 2.894 11.163 14.633 1.00 76.25 116 PRO A CA 1
ATOM 876 C C . PRO A 1 116 ? 1.463 11.581 14.248 1.00 76.25 116 PRO A C 1
ATOM 878 O O . PRO A 1 116 ? 0.890 10.945 13.359 1.00 76.25 116 PRO A O 1
ATOM 881 N N . PRO A 1 117 ? 0.858 12.596 14.900 1.00 79.12 117 PRO A N 1
ATOM 882 C CA . PRO A 1 117 ? -0.481 13.085 14.565 1.00 79.12 117 PRO A CA 1
ATOM 883 C C . PRO A 1 117 ? -0.645 13.476 13.095 1.00 79.12 117 PRO A C 1
ATOM 885 O O . PRO A 1 117 ? -1.673 13.181 12.499 1.00 79.12 117 PRO A O 1
ATOM 888 N N . GLU A 1 118 ? 0.391 14.062 12.498 1.00 77.44 118 GLU A N 1
ATOM 889 C CA . GLU A 1 118 ? 0.413 14.545 11.117 1.00 77.44 118 GLU A CA 1
ATOM 890 C C . GLU A 1 118 ? 0.363 13.438 10.053 1.00 77.44 118 GLU A C 1
ATOM 892 O O . GLU A 1 118 ? 0.142 13.730 8.884 1.00 77.44 118 GLU A O 1
ATOM 897 N N . LYS A 1 119 ? 0.560 12.171 10.441 1.00 72.44 119 LYS A N 1
ATOM 898 C CA . LYS A 1 119 ? 0.424 11.009 9.545 1.00 72.44 119 LYS A CA 1
ATOM 899 C C . LYS A 1 119 ? -0.864 10.220 9.781 1.00 72.44 119 LYS A C 1
ATOM 901 O O . LYS A 1 119 ? -1.007 9.098 9.298 1.00 72.44 119 LYS A O 1
ATOM 906 N N . ARG A 1 120 ? -1.774 10.743 10.605 1.00 77.06 120 ARG A N 1
ATOM 907 C CA . ARG A 1 120 ? -3.031 10.068 10.926 1.00 77.06 120 ARG A CA 1
ATOM 908 C C . ARG A 1 120 ? -4.108 10.535 9.967 1.00 77.06 120 ARG A C 1
ATOM 910 O O . ARG A 1 120 ? -4.670 11.607 10.146 1.00 77.06 120 ARG A O 1
ATOM 917 N N . ASP A 1 121 ? -4.480 9.661 9.047 1.00 77.81 121 ASP A N 1
ATOM 918 C CA . ASP A 1 121 ? -5.645 9.914 8.207 1.00 77.81 121 ASP A CA 1
ATOM 919 C C . ASP A 1 121 ? -6.914 9.246 8.744 1.00 77.81 121 ASP A C 1
ATOM 921 O O . ASP A 1 121 ? -6.857 8.167 9.357 1.00 77.81 121 ASP A O 1
ATOM 925 N N . THR A 1 122 ? -8.054 9.894 8.485 1.00 81.50 122 THR A N 1
ATOM 926 C CA . THR A 1 122 ? -9.408 9.408 8.783 1.00 81.50 122 THR A CA 1
ATOM 927 C C . THR A 1 122 ? -10.291 9.592 7.556 1.00 81.50 122 THR A C 1
ATOM 929 O O . THR A 1 122 ? -10.386 10.691 7.021 1.00 81.50 122 THR A O 1
ATOM 932 N N . VAL A 1 123 ? -10.975 8.527 7.137 1.00 80.44 123 VAL A N 1
ATOM 933 C CA . VAL A 1 123 ? -11.973 8.591 6.062 1.00 80.44 123 VAL A CA 1
ATOM 934 C C . VAL A 1 123 ? -13.334 8.878 6.698 1.00 80.44 123 VAL A C 1
ATOM 936 O O . VAL A 1 123 ? -14.023 7.965 7.154 1.00 80.44 123 VAL A O 1
ATOM 939 N N . ALA A 1 124 ? -13.682 10.160 6.806 1.00 73.38 124 ALA A N 1
ATOM 940 C CA . ALA A 1 124 ? -14.925 10.599 7.434 1.00 73.38 124 ALA A CA 1
ATOM 941 C C . ALA A 1 124 ? -16.124 10.480 6.479 1.00 73.38 124 ALA A C 1
ATOM 943 O O . ALA A 1 124 ? -15.979 10.592 5.262 1.00 73.38 124 ALA A O 1
ATOM 944 N N . ALA A 1 125 ? -17.318 10.263 7.036 1.00 69.38 125 ALA A N 1
ATOM 945 C CA . ALA A 1 125 ? -18.557 10.361 6.271 1.00 69.38 125 ALA A CA 1
ATOM 946 C C . ALA A 1 125 ? -18.861 11.833 5.935 1.00 69.38 125 ALA A C 1
ATOM 948 O O . ALA A 1 125 ? -18.591 12.699 6.776 1.00 69.38 125 ALA A O 1
ATOM 949 N N . PRO A 1 126 ? -19.455 12.127 4.764 1.00 71.38 126 PRO A N 1
ATOM 950 C CA . PRO A 1 126 ? -20.002 13.450 4.490 1.00 71.38 126 PRO A CA 1
ATOM 951 C C . PRO A 1 126 ? -21.048 13.817 5.548 1.00 71.38 126 PRO A C 1
ATOM 953 O O . PRO A 1 126 ? -21.914 13.002 5.872 1.00 71.38 126 PRO A O 1
ATOM 956 N N . ARG A 1 127 ? -20.981 15.034 6.095 1.00 75.69 127 ARG A N 1
ATOM 957 C CA . ARG A 1 127 ? -22.038 15.569 6.963 1.00 75.69 127 ARG A CA 1
ATOM 958 C C . ARG A 1 127 ? -23.115 16.224 6.106 1.00 75.69 127 ARG A C 1
ATOM 960 O O . ARG A 1 127 ? -22.819 16.814 5.069 1.00 75.69 127 ARG A O 1
ATOM 967 N N . LEU A 1 128 ? -24.374 16.119 6.530 1.00 74.81 128 LEU A N 1
ATOM 968 C CA . LEU A 1 128 ? -25.493 16.711 5.799 1.00 74.81 128 LEU A CA 1
ATOM 969 C C . LEU A 1 128 ? -25.310 18.235 5.703 1.00 74.81 128 LEU A C 1
ATOM 971 O O . LEU A 1 128 ? -25.218 18.907 6.725 1.00 74.81 128 LEU A O 1
ATOM 975 N N . GLY A 1 129 ? -25.267 18.767 4.479 1.00 73.00 129 GLY A N 1
ATOM 976 C CA . GLY A 1 129 ? -25.074 20.199 4.223 1.00 73.00 129 GLY A CA 1
ATOM 977 C C . GLY A 1 129 ? -23.614 20.665 4.174 1.00 73.00 129 GLY A C 1
ATOM 978 O O . GLY A 1 129 ? -23.377 21.838 3.901 1.00 73.00 129 GLY A O 1
ATOM 979 N N . GLU A 1 130 ? -22.642 19.773 4.381 1.00 78.44 130 GLU A N 1
ATOM 980 C CA . GLU A 1 130 ? -21.217 20.060 4.199 1.00 78.44 130 GLU A CA 1
ATOM 981 C C . GLU A 1 130 ? -20.695 19.420 2.897 1.00 78.44 130 GLU A C 1
ATOM 983 O O . GLU A 1 130 ? -21.199 18.373 2.473 1.00 78.44 130 GLU A O 1
ATOM 988 N N . PRO A 1 131 ? -19.687 20.020 2.236 1.00 73.62 131 PRO A N 1
ATOM 989 C CA . PRO A 1 131 ? -19.011 19.374 1.118 1.00 73.62 131 PRO A CA 1
ATOM 990 C C . PRO A 1 131 ? -18.384 18.044 1.560 1.00 73.62 131 PRO A C 1
ATOM 992 O O . PRO A 1 131 ? -17.927 17.896 2.696 1.00 73.62 131 PRO A O 1
ATOM 995 N N . ALA A 1 132 ? -18.365 17.064 0.653 1.00 74.12 132 ALA A N 1
ATOM 996 C CA . ALA A 1 132 ? -17.751 15.772 0.930 1.00 74.12 132 ALA A CA 1
ATOM 997 C C . ALA A 1 132 ? -16.260 15.951 1.288 1.00 74.12 132 ALA A C 1
ATOM 999 O O . ALA A 1 132 ? -15.575 16.727 0.617 1.00 74.12 132 ALA A O 1
ATOM 1000 N N . PRO A 1 133 ? -15.744 15.246 2.312 1.00 81.12 133 PRO A N 1
ATOM 1001 C CA . PRO A 1 133 ? -14.330 15.301 2.656 1.00 81.12 133 PRO A CA 1
ATOM 1002 C C . PRO A 1 133 ? -13.440 14.880 1.483 1.00 81.12 133 PRO A C 1
ATOM 1004 O O . PRO A 1 133 ? -13.792 13.974 0.722 1.00 81.12 133 PRO A O 1
ATOM 1007 N N . GLU A 1 134 ? -12.263 15.498 1.384 1.00 84.56 134 GLU A N 1
ATOM 1008 C CA . GLU A 1 134 ? -11.259 15.126 0.386 1.00 84.56 134 GLU A CA 1
ATOM 1009 C C . GLU A 1 134 ? -10.849 13.646 0.522 1.00 84.56 134 GLU A C 1
ATOM 1011 O O . GLU A 1 134 ? -10.680 13.150 1.645 1.00 84.56 134 GLU A O 1
ATOM 1016 N N . PRO A 1 135 ? -10.656 12.919 -0.595 1.00 86.44 135 PRO A N 1
ATOM 1017 C CA . PRO A 1 135 ? -10.181 11.544 -0.555 1.00 86.44 135 PRO A CA 1
ATOM 1018 C C . PRO A 1 135 ? -8.793 11.419 0.085 1.00 86.44 135 PRO A C 1
ATOM 1020 O O . PRO A 1 135 ? -7.851 12.136 -0.252 1.00 86.44 135 PRO A O 1
ATOM 1023 N N . VAL A 1 136 ? -8.632 10.423 0.949 1.00 86.94 136 VAL A N 1
ATOM 1024 C CA . VAL A 1 136 ? -7.376 10.105 1.636 1.00 86.94 136 VAL A CA 1
ATOM 1025 C C . VAL A 1 136 ? -6.544 9.148 0.792 1.00 86.94 136 VAL A C 1
ATOM 1027 O O . VAL A 1 136 ? -7.003 8.061 0.449 1.00 86.94 136 VAL A O 1
ATOM 1030 N N . ARG A 1 137 ? -5.284 9.481 0.504 1.00 84.81 137 ARG A N 1
ATOM 1031 C CA . ARG A 1 137 ? -4.374 8.562 -0.195 1.00 84.81 137 ARG A CA 1
ATOM 1032 C C . ARG A 1 137 ? -3.690 7.607 0.785 1.00 84.81 137 ARG A C 1
ATOM 1034 O O . ARG A 1 137 ? -2.895 8.044 1.606 1.00 84.81 137 ARG A O 1
ATOM 1041 N N . HIS A 1 138 ? -3.921 6.303 0.651 1.00 79.12 138 HIS A N 1
ATOM 1042 C CA . HIS A 1 138 ? -3.285 5.277 1.484 1.00 79.12 138 HIS A CA 1
ATOM 1043 C C . HIS A 1 138 ? -3.135 3.940 0.736 1.00 79.12 138 HIS A C 1
ATOM 1045 O O . HIS A 1 138 ? -3.981 3.595 -0.084 1.00 79.12 138 HIS A O 1
ATOM 1051 N N . MET A 1 139 ? -2.054 3.184 0.990 1.00 75.88 139 MET A N 1
ATOM 1052 C CA . MET A 1 139 ? -1.709 1.941 0.264 1.00 75.88 139 MET A CA 1
ATOM 1053 C C . MET A 1 139 ? -1.688 2.089 -1.267 1.00 75.88 139 MET A C 1
ATOM 1055 O O . MET A 1 139 ? -1.989 1.150 -1.995 1.00 75.88 139 MET A O 1
ATOM 1059 N N . GLY A 1 140 ? -1.332 3.272 -1.775 1.00 77.62 140 GLY A N 1
ATOM 1060 C CA . GLY A 1 140 ? -1.273 3.515 -3.218 1.00 77.62 140 GLY A CA 1
ATOM 1061 C C . GLY A 1 140 ? -2.637 3.636 -3.908 1.00 77.62 140 GLY A C 1
ATOM 1062 O O . GLY A 1 140 ? -2.675 3.541 -5.127 1.00 77.62 140 GLY A O 1
ATOM 1063 N N . VAL A 1 141 ? -3.721 3.870 -3.160 1.00 81.81 141 VAL A N 1
ATOM 1064 C CA . VAL A 1 141 ? -5.074 4.171 -3.668 1.00 81.81 141 VAL A CA 1
ATOM 1065 C C . VAL A 1 141 ? -5.680 5.357 -2.906 1.00 81.81 141 VAL A C 1
ATOM 1067 O O . VAL A 1 141 ? -5.157 5.760 -1.864 1.00 81.81 141 VAL A O 1
ATOM 1070 N N . TYR A 1 142 ? -6.758 5.942 -3.425 1.00 86.69 142 TYR A N 1
ATOM 1071 C CA . TYR A 1 142 ? -7.544 6.969 -2.740 1.00 86.69 142 TYR A CA 1
ATOM 1072 C C . TYR A 1 142 ? -8.756 6.341 -2.059 1.00 86.69 142 TYR A C 1
ATOM 1074 O O . TYR A 1 142 ? -9.454 5.537 -2.663 1.00 86.69 142 TYR A O 1
ATOM 1082 N N . TRP A 1 143 ? -9.032 6.740 -0.826 1.00 86.69 143 TRP A N 1
ATOM 1083 C CA . TRP A 1 143 ? -10.159 6.284 -0.027 1.00 86.69 143 TRP A CA 1
ATOM 1084 C C . TRP A 1 143 ? -11.094 7.449 0.262 1.00 86.69 143 TRP A C 1
ATOM 1086 O O . TRP A 1 143 ? -10.658 8.513 0.693 1.00 86.69 143 TRP A O 1
ATOM 1096 N N . SER A 1 144 ? -12.387 7.243 0.074 1.00 88.19 144 SER A N 1
ATOM 1097 C CA . SER A 1 144 ? -13.432 8.194 0.451 1.00 88.19 144 SER A CA 1
ATOM 1098 C C . SER A 1 144 ? -14.637 7.438 1.004 1.00 88.19 144 SER A C 1
ATOM 1100 O O . SER A 1 144 ? -14.661 6.206 1.024 1.00 88.19 144 SER A O 1
ATOM 1102 N N . ARG A 1 145 ? -15.638 8.154 1.512 1.00 85.56 145 ARG A N 1
ATOM 1103 C CA . ARG A 1 145 ? -16.886 7.546 1.979 1.00 85.56 145 ARG A CA 1
ATOM 1104 C C . ARG A 1 145 ? -18.054 8.136 1.202 1.00 85.56 145 ARG A C 1
ATOM 1106 O O . ARG A 1 145 ? -18.179 9.353 1.093 1.00 85.56 145 ARG A O 1
ATOM 1113 N N . ALA A 1 146 ? -18.886 7.264 0.648 1.00 81.19 146 ALA A N 1
ATOM 1114 C CA . ALA A 1 146 ? -20.122 7.644 -0.016 1.00 81.19 146 ALA A CA 1
ATOM 1115 C C . ALA A 1 146 ? -21.127 8.227 0.992 1.00 81.19 146 ALA A C 1
ATOM 1117 O O . ALA A 1 146 ? -21.046 7.963 2.194 1.00 81.19 146 ALA A O 1
ATOM 1118 N N . ALA A 1 147 ? -22.111 8.982 0.499 1.00 77.38 147 ALA A N 1
ATOM 1119 C CA . ALA A 1 147 ? -23.183 9.542 1.328 1.00 77.38 147 ALA A CA 1
ATOM 1120 C C . ALA A 1 147 ? -24.024 8.462 2.039 1.00 77.38 147 ALA A C 1
ATOM 1122 O O . ALA A 1 147 ? -24.539 8.698 3.125 1.00 77.38 147 ALA A O 1
ATOM 1123 N N . ASP A 1 148 ? -24.112 7.262 1.460 1.00 74.00 148 ASP A N 1
ATOM 1124 C CA . ASP A 1 148 ? -24.773 6.093 2.056 1.00 74.00 148 ASP A CA 1
ATOM 1125 C C . ASP A 1 148 ? -23.894 5.333 3.072 1.00 74.00 148 ASP A C 1
ATOM 1127 O O . ASP A 1 148 ? -24.269 4.267 3.556 1.00 74.00 148 ASP A O 1
ATOM 1131 N N . GLY A 1 149 ? -22.713 5.865 3.400 1.00 74.44 149 GLY A N 1
ATOM 1132 C CA . GLY A 1 149 ? -21.790 5.296 4.378 1.00 74.44 149 GLY A CA 1
ATOM 1133 C C . GLY A 1 149 ? -20.833 4.237 3.828 1.00 74.44 149 GLY A C 1
ATOM 1134 O O . GLY A 1 149 ? -19.922 3.835 4.559 1.00 74.44 149 GLY A O 1
ATOM 1135 N N . ARG A 1 150 ? -20.970 3.812 2.563 1.00 77.56 150 ARG A N 1
ATOM 1136 C CA . ARG A 1 150 ? -20.050 2.836 1.955 1.00 77.56 150 ARG A CA 1
ATOM 1137 C C . ARG A 1 150 ? -18.646 3.405 1.812 1.00 77.56 150 ARG A C 1
ATOM 1139 O O . ARG A 1 150 ? -18.460 4.578 1.483 1.00 77.56 150 ARG A O 1
ATOM 1146 N N . LEU A 1 151 ? -17.646 2.552 2.015 1.00 81.19 151 LEU A N 1
ATOM 1147 C CA . LEU A 1 151 ? -16.261 2.906 1.741 1.00 81.19 151 LEU A CA 1
ATOM 1148 C C . LEU A 1 151 ? -16.045 2.844 0.228 1.00 81.19 151 LEU A C 1
ATOM 1150 O O . LEU A 1 151 ? -16.381 1.853 -0.419 1.00 81.19 151 LEU A O 1
ATOM 1154 N N . LEU A 1 152 ? -15.511 3.917 -0.330 1.00 82.62 152 LEU A N 1
ATOM 1155 C CA . LEU A 1 152 ? -15.143 4.016 -1.728 1.00 82.62 152 LEU A CA 1
ATOM 1156 C C . LEU A 1 152 ? -13.627 4.006 -1.829 1.00 82.62 152 LEU A C 1
ATOM 1158 O O . LEU A 1 152 ? -12.921 4.618 -1.027 1.00 82.62 152 LEU A O 1
ATOM 1162 N N . MET A 1 153 ? -13.138 3.319 -2.843 1.00 83.50 153 MET A N 1
ATOM 1163 C CA . MET A 1 153 ? -11.733 3.259 -3.175 1.00 83.50 153 MET A CA 1
ATOM 1164 C C . MET A 1 153 ? -11.580 3.618 -4.644 1.00 83.50 153 MET A C 1
ATOM 1166 O O . MET A 1 153 ? -12.215 3.010 -5.500 1.00 83.50 153 MET A O 1
ATOM 1170 N N . ARG A 1 154 ? -10.732 4.593 -4.938 1.00 83.44 154 ARG A N 1
ATOM 1171 C CA . ARG A 1 154 ? -10.414 5.035 -6.291 1.00 83.44 154 ARG A CA 1
ATOM 1172 C C . ARG A 1 154 ? -8.950 4.751 -6.587 1.00 83.44 154 ARG A C 1
ATOM 1174 O O . ARG A 1 154 ? -8.084 4.983 -5.737 1.00 83.44 154 ARG A O 1
ATOM 1181 N N . CYS A 1 155 ? -8.668 4.248 -7.779 1.00 80.19 155 CYS A N 1
ATOM 1182 C CA . CYS A 1 155 ? -7.293 4.018 -8.206 1.00 80.19 155 CYS A CA 1
ATOM 1183 C C . CYS A 1 155 ? -6.531 5.337 -8.400 1.00 80.19 155 CYS A C 1
ATOM 1185 O O . CYS A 1 155 ? -7.111 6.421 -8.446 1.00 80.19 155 CYS A O 1
ATOM 1187 N N . VAL A 1 156 ? -5.200 5.258 -8.399 1.00 78.00 156 VAL A N 1
ATOM 1188 C CA . VAL A 1 156 ? -4.345 6.437 -8.583 1.00 78.00 156 VAL A CA 1
ATOM 1189 C C . VAL A 1 156 ? -4.150 6.673 -10.071 1.00 78.00 156 VAL A C 1
ATOM 1191 O O . VAL A 1 156 ? -3.772 5.758 -10.796 1.00 78.00 156 VAL A O 1
ATOM 1194 N N . GLU A 1 157 ? -4.362 7.910 -10.506 1.00 75.81 157 GLU A N 1
ATOM 1195 C CA . GLU A 1 157 ? -4.005 8.342 -11.854 1.00 75.81 157 GLU A CA 1
ATOM 1196 C C . GLU A 1 157 ? -2.490 8.296 -12.046 1.00 75.81 157 GLU A C 1
ATOM 1198 O O . GLU A 1 157 ? -1.701 8.706 -11.186 1.00 75.81 157 GLU A O 1
ATOM 1203 N N . HIS A 1 158 ? -2.075 7.771 -13.192 1.00 73.25 158 HIS A N 1
ATOM 1204 C CA . HIS A 1 158 ? -0.674 7.579 -13.526 1.00 73.25 158 HIS A CA 1
ATOM 1205 C C . HIS A 1 158 ? -0.223 8.601 -14.569 1.00 73.25 158 HIS A C 1
ATOM 1207 O O . HIS A 1 158 ? 0.131 8.252 -15.693 1.00 73.25 158 HIS A O 1
ATOM 1213 N N . ASP A 1 159 ? -0.190 9.872 -14.170 1.00 65.00 159 ASP A N 1
ATOM 1214 C CA . ASP A 1 159 ? 0.241 10.950 -15.055 1.00 65.00 159 ASP A CA 1
ATOM 1215 C C . ASP A 1 159 ? 1.742 10.897 -15.363 1.00 65.00 159 ASP A C 1
ATOM 1217 O O . ASP A 1 159 ? 2.600 10.708 -14.496 1.00 65.00 159 ASP A O 1
ATOM 1221 N N . GLY A 1 160 ? 2.081 11.132 -16.633 1.00 66.06 160 GLY A N 1
ATOM 1222 C CA . GLY A 1 160 ? 3.441 11.491 -17.040 1.00 66.06 160 GLY A CA 1
ATOM 1223 C C . GLY A 1 160 ? 4.453 10.345 -17.136 1.00 66.06 160 GLY A C 1
ATOM 1224 O O . GLY A 1 160 ? 5.632 10.608 -17.390 1.00 66.06 160 GLY A O 1
ATOM 1225 N N . LEU A 1 161 ? 4.037 9.082 -17.003 1.00 75.12 161 LEU A N 1
ATOM 1226 C CA . LEU A 1 161 ? 4.930 7.944 -17.224 1.00 75.12 161 LEU A CA 1
ATOM 1227 C C . LEU A 1 161 ? 5.278 7.814 -18.710 1.00 75.12 161 LEU A C 1
ATOM 1229 O O . LEU A 1 161 ? 4.448 7.485 -19.553 1.00 75.12 161 LEU A O 1
ATOM 1233 N N . LYS A 1 162 ? 6.544 8.067 -19.044 1.00 79.12 162 LYS A N 1
ATOM 1234 C CA . LYS A 1 162 ? 7.062 7.974 -20.412 1.00 79.12 162 LYS A CA 1
ATOM 1235 C C . LYS A 1 162 ? 8.375 7.210 -20.417 1.00 79.12 162 LYS A C 1
ATOM 1237 O O . LYS A 1 162 ? 9.186 7.324 -19.498 1.00 79.12 162 LYS A O 1
ATOM 1242 N N . LEU A 1 163 ? 8.609 6.451 -21.486 1.00 78.69 163 LEU A N 1
ATOM 1243 C CA . LEU A 1 163 ? 9.954 5.953 -21.751 1.00 78.69 163 LEU A CA 1
ATOM 1244 C C . LEU A 1 163 ? 10.905 7.134 -21.999 1.00 78.69 163 LEU A C 1
ATOM 1246 O O . LEU A 1 163 ? 10.471 8.158 -22.538 1.00 78.69 163 LEU A O 1
ATOM 1250 N N . PRO A 1 164 ? 12.201 6.985 -21.674 1.00 77.75 164 PRO A N 1
ATOM 1251 C CA . PRO A 1 164 ? 13.214 7.958 -22.050 1.00 77.75 164 PRO A CA 1
ATOM 1252 C C . PRO A 1 164 ? 13.152 8.289 -23.548 1.00 77.75 164 PRO A C 1
ATOM 1254 O O . PRO A 1 164 ? 12.943 7.412 -24.390 1.00 77.75 164 PRO A O 1
ATOM 1257 N N . GLY A 1 165 ? 13.365 9.563 -23.886 1.00 73.69 165 GLY A N 1
ATOM 1258 C CA . GLY A 1 165 ? 13.467 10.004 -25.280 1.00 73.69 165 GLY A CA 1
ATOM 1259 C C . GLY A 1 165 ? 14.677 9.406 -26.011 1.00 73.69 165 GLY A C 1
ATOM 1260 O O . GLY A 1 165 ? 14.648 9.302 -27.236 1.00 73.69 165 GLY A O 1
ATOM 1261 N N . SER A 1 166 ? 15.695 8.951 -25.274 1.00 81.06 166 SER A N 1
ATOM 1262 C CA . SER A 1 166 ? 16.887 8.280 -25.798 1.00 81.06 166 SER A CA 1
ATOM 1263 C C . SER A 1 166 ? 16.573 6.933 -26.456 1.00 81.06 166 SER A C 1
ATOM 1265 O O . SER A 1 166 ? 15.589 6.269 -26.135 1.00 81.06 166 SER A O 1
ATOM 1267 N N . ASP A 1 167 ? 17.450 6.497 -27.359 1.00 85.25 167 ASP A N 1
ATOM 1268 C CA . ASP A 1 167 ? 17.428 5.140 -27.931 1.00 85.25 167 ASP A CA 1
ATOM 1269 C C . ASP A 1 167 ? 18.212 4.141 -27.074 1.00 85.25 167 ASP A C 1
ATOM 1271 O O . ASP A 1 167 ? 18.648 3.091 -27.537 1.00 85.25 167 ASP A O 1
ATOM 1275 N N . THR A 1 168 ? 18.383 4.468 -25.796 1.00 87.19 168 THR A N 1
ATOM 1276 C CA . THR A 1 168 ? 18.981 3.612 -24.780 1.00 87.19 168 THR A CA 1
ATOM 1277 C C . THR A 1 168 ? 18.076 3.524 -23.560 1.00 87.19 168 THR A C 1
ATOM 1279 O O . THR A 1 168 ? 17.370 4.483 -23.232 1.00 87.19 168 THR A O 1
ATOM 1282 N N . ILE A 1 169 ? 18.085 2.364 -22.900 1.00 87.31 169 ILE A N 1
ATOM 1283 C CA . ILE A 1 169 ? 17.330 2.120 -21.670 1.00 87.31 169 ILE A CA 1
ATOM 1284 C C . ILE A 1 169 ? 18.063 1.140 -20.747 1.00 87.31 169 ILE A C 1
ATOM 1286 O O . ILE A 1 169 ? 18.739 0.219 -21.210 1.00 87.31 169 ILE A O 1
ATOM 1290 N N . SER A 1 170 ? 17.913 1.301 -19.434 1.00 86.44 170 SER A N 1
ATOM 1291 C CA . SER A 1 170 ? 18.419 0.355 -18.433 1.00 86.44 170 SER A CA 1
ATOM 1292 C C . SER A 1 170 ? 17.326 -0.569 -17.891 1.00 86.44 170 SER A C 1
ATOM 1294 O O . SER A 1 170 ? 16.133 -0.249 -17.928 1.00 86.44 170 SER A O 1
ATOM 1296 N N . ARG A 1 171 ? 17.722 -1.717 -17.313 1.00 86.12 171 ARG A N 1
ATOM 1297 C CA . ARG A 1 171 ? 16.771 -2.613 -16.620 1.00 86.12 171 ARG A CA 1
ATOM 1298 C C . ARG A 1 171 ? 16.038 -1.870 -15.514 1.00 86.12 171 ARG A C 1
ATOM 1300 O O . ARG A 1 171 ? 14.825 -2.017 -15.397 1.00 86.12 171 ARG A O 1
ATOM 1307 N N . ARG A 1 172 ? 16.753 -1.056 -14.725 1.00 86.00 172 ARG A N 1
ATOM 1308 C CA . ARG A 1 172 ? 16.149 -0.282 -13.635 1.00 86.00 172 ARG A CA 1
ATOM 1309 C C . ARG A 1 172 ? 15.060 0.650 -14.147 1.00 86.00 172 ARG A C 1
ATOM 1311 O O . ARG A 1 172 ? 14.008 0.713 -13.523 1.00 86.00 172 ARG A O 1
ATOM 1318 N N . GLN A 1 173 ? 15.283 1.328 -15.272 1.00 87.12 173 GLN A N 1
ATOM 1319 C CA . GLN A 1 173 ? 14.278 2.216 -15.859 1.00 87.12 173 GLN A CA 1
ATOM 1320 C C . GLN A 1 173 ? 13.020 1.444 -16.260 1.00 87.12 173 GLN A C 1
ATOM 1322 O O . GLN A 1 173 ? 11.927 1.841 -15.870 1.00 87.12 173 GLN A O 1
ATOM 1327 N N . VAL A 1 174 ? 13.156 0.304 -16.948 1.00 87.50 174 VAL A N 1
ATOM 1328 C CA . VAL A 1 174 ? 11.983 -0.502 -17.330 1.00 87.50 174 VAL A CA 1
ATOM 1329 C C . VAL A 1 174 ? 11.254 -1.058 -16.113 1.00 87.50 174 VAL A C 1
ATOM 1331 O O . VAL A 1 174 ? 10.034 -0.970 -16.058 1.00 87.50 174 VAL A O 1
ATOM 1334 N N . PHE A 1 175 ? 11.968 -1.585 -15.114 1.00 86.19 175 PHE A N 1
ATOM 1335 C CA . PHE A 1 175 ? 11.343 -2.065 -13.877 1.00 86.19 175 PHE A CA 1
ATOM 1336 C C . PHE A 1 175 ? 10.662 -0.944 -13.087 1.00 86.19 175 PHE A C 1
ATOM 1338 O O . PHE A 1 175 ? 9.602 -1.176 -12.515 1.00 86.19 175 PHE A O 1
ATOM 1345 N N . SER A 1 176 ? 11.245 0.257 -13.065 1.00 86.19 176 SER A N 1
ATOM 1346 C CA . SER A 1 176 ? 10.647 1.427 -12.418 1.00 86.19 176 SER A CA 1
ATOM 1347 C C . SER A 1 176 ? 9.350 1.829 -13.112 1.00 86.19 176 SER A C 1
ATOM 1349 O O . SER A 1 176 ? 8.340 2.032 -12.451 1.00 86.19 176 SER A O 1
ATOM 1351 N N . ILE A 1 177 ? 9.363 1.895 -14.444 1.00 86.44 177 ILE A N 1
ATOM 1352 C CA . ILE A 1 177 ? 8.199 2.274 -15.249 1.00 86.44 177 ILE A CA 1
ATOM 1353 C C . ILE A 1 177 ? 7.114 1.192 -15.186 1.00 86.44 177 ILE A C 1
ATOM 1355 O O . ILE A 1 177 ? 5.952 1.516 -15.025 1.00 86.44 177 ILE A O 1
ATOM 1359 N N . ALA A 1 178 ? 7.478 -0.091 -15.220 1.00 84.00 178 ALA A N 1
ATOM 1360 C CA . ALA A 1 178 ? 6.547 -1.214 -15.071 1.00 84.00 178 ALA A CA 1
ATOM 1361 C C . ALA A 1 178 ? 6.069 -1.449 -13.624 1.00 84.00 178 ALA A C 1
ATOM 1363 O O . ALA A 1 178 ? 5.281 -2.353 -13.351 1.00 84.00 178 ALA A O 1
ATOM 1364 N N . GLY A 1 179 ? 6.649 -0.743 -12.656 1.00 79.56 179 GLY A N 1
ATOM 1365 C CA . GLY A 1 179 ? 6.240 -0.777 -11.253 1.00 79.56 179 GLY A CA 1
ATOM 1366 C C . GLY A 1 179 ? 5.377 0.414 -10.851 1.00 79.56 179 GLY A C 1
ATOM 1367 O O . GLY A 1 179 ? 4.747 0.355 -9.802 1.00 79.56 179 GLY A O 1
ATOM 1368 N N . ALA A 1 180 ? 5.372 1.478 -11.655 1.00 77.94 180 ALA A N 1
ATOM 1369 C CA . ALA A 1 180 ? 4.674 2.715 -11.342 1.00 77.94 180 ALA A CA 1
ATOM 1370 C C . ALA A 1 180 ? 3.141 2.624 -11.490 1.00 77.94 180 ALA A C 1
ATOM 1372 O O . ALA A 1 180 ? 2.470 3.178 -10.620 1.00 77.94 180 ALA A O 1
ATOM 1373 N N . PRO A 1 181 ? 2.582 1.906 -12.489 1.00 73.50 181 PRO A N 1
ATOM 1374 C CA . PRO A 1 181 ? 1.166 1.587 -12.536 1.00 73.50 181 PRO A CA 1
ATOM 1375 C C . PRO A 1 181 ? 0.850 0.533 -11.477 1.00 73.50 181 PRO A C 1
ATOM 1377 O O . PRO A 1 181 ? 1.045 -0.670 -11.674 1.00 73.50 181 PRO A O 1
ATOM 1380 N N . TYR A 1 182 ? 0.473 1.000 -10.291 1.00 69.69 182 TYR A N 1
ATOM 1381 C CA . TYR A 1 182 ? 0.217 0.147 -9.142 1.00 69.69 182 TYR A CA 1
ATOM 1382 C C . TYR A 1 182 ? -1.273 -0.168 -9.063 1.00 69.69 182 TYR A C 1
ATOM 1384 O O . TYR A 1 182 ? -2.073 0.622 -8.573 1.00 69.69 182 TYR A O 1
ATOM 1392 N N . ASP A 1 183 ? -1.629 -1.369 -9.505 1.00 67.88 183 ASP A N 1
ATOM 1393 C CA . ASP A 1 183 ? -2.967 -1.923 -9.331 1.00 67.88 183 ASP A CA 1
ATOM 1394 C C . ASP A 1 183 ? -3.057 -2.683 -7.999 1.00 67.88 183 ASP A C 1
ATOM 1396 O O . ASP A 1 183 ? -3.004 -3.915 -7.950 1.00 67.88 183 ASP A O 1
ATOM 1400 N N . GLY A 1 184 ? -3.141 -1.939 -6.891 1.00 63.03 184 GLY A N 1
ATOM 1401 C CA . GLY A 1 184 ? -3.227 -2.521 -5.543 1.00 63.03 184 GLY A CA 1
ATOM 1402 C C . GLY A 1 184 ? -4.451 -3.412 -5.320 1.00 63.03 184 GLY A C 1
ATOM 1403 O O . GLY A 1 184 ? -4.442 -4.268 -4.439 1.00 63.03 184 GLY A O 1
ATOM 1404 N N . VAL A 1 185 ? -5.478 -3.229 -6.144 1.00 62.31 185 VAL A N 1
ATOM 1405 C CA . VAL A 1 185 ? -6.776 -3.912 -6.086 1.00 62.31 185 VAL A CA 1
ATOM 1406 C C . VAL A 1 185 ? -6.778 -5.186 -6.927 1.00 62.31 185 VAL A C 1
ATOM 1408 O O . VAL A 1 185 ? -7.586 -6.081 -6.700 1.00 62.31 185 VAL A O 1
ATOM 1411 N N . GLN A 1 186 ? -5.845 -5.284 -7.878 1.00 64.31 186 GLN A N 1
ATOM 1412 C CA . GLN A 1 186 ? -5.770 -6.355 -8.871 1.00 64.31 186 GLN A CA 1
ATOM 1413 C C . GLN A 1 186 ? -7.006 -6.440 -9.782 1.00 64.31 186 GLN A C 1
ATOM 1415 O O . GLN A 1 186 ? -7.307 -7.516 -10.299 1.00 64.31 186 GLN A O 1
ATOM 1420 N N . CYS A 1 187 ? -7.714 -5.326 -9.986 1.00 66.81 187 CYS A N 1
ATOM 1421 C CA . CYS A 1 187 ? -8.901 -5.251 -10.842 1.00 66.81 187 CYS A CA 1
ATOM 1422 C C . CYS A 1 187 ? -8.585 -4.827 -12.289 1.00 66.81 187 CYS A C 1
ATOM 1424 O O . CYS A 1 187 ? -9.455 -4.910 -13.149 1.00 66.81 187 CYS A O 1
ATOM 1426 N N . HIS A 1 188 ? -7.340 -4.447 -12.596 1.00 73.31 188 HIS A N 1
ATOM 1427 C CA . HIS A 1 188 ? -6.900 -3.988 -13.917 1.00 73.31 188 HIS A CA 1
ATOM 1428 C C . HIS A 1 188 ? -6.020 -5.041 -14.597 1.00 73.31 188 HIS A C 1
ATOM 1430 O O . HIS A 1 188 ? -4.814 -4.860 -14.803 1.00 73.31 188 HIS A O 1
ATOM 1436 N N . ALA A 1 189 ? -6.631 -6.168 -14.971 1.00 69.56 189 ALA A N 1
ATOM 1437 C CA . ALA A 1 189 ? -5.919 -7.324 -15.518 1.00 69.56 189 ALA A CA 1
ATOM 1438 C C . ALA A 1 189 ? -5.032 -6.978 -16.733 1.00 69.56 189 ALA A C 1
ATOM 1440 O O . ALA A 1 189 ? -3.885 -7.423 -16.802 1.00 69.56 189 ALA A O 1
ATOM 1441 N N . CYS A 1 190 ? -5.519 -6.143 -17.659 1.00 70.25 190 CYS A N 1
ATOM 1442 C CA . CYS A 1 190 ? -4.769 -5.733 -18.852 1.00 70.25 190 CYS A CA 1
ATOM 1443 C C . CYS A 1 190 ? -3.503 -4.943 -18.506 1.00 70.25 190 CYS A C 1
ATOM 1445 O O . CYS A 1 190 ? -2.428 -5.222 -19.041 1.00 70.25 190 CYS A O 1
ATOM 1447 N N . SER A 1 191 ? -3.604 -3.994 -17.578 1.00 75.00 191 SER A N 1
ATOM 1448 C CA . SER A 1 191 ? -2.448 -3.213 -17.152 1.00 75.00 191 SER A CA 1
ATOM 1449 C C . SER A 1 191 ? -1.447 -4.049 -16.362 1.00 75.00 191 SER A C 1
ATOM 1451 O O . SER A 1 191 ? -0.236 -3.949 -16.585 1.00 75.00 191 SER A O 1
ATOM 1453 N N . ARG A 1 192 ? -1.932 -4.938 -15.490 1.00 74.94 192 ARG A N 1
ATOM 1454 C CA . ARG A 1 192 ? -1.072 -5.889 -14.785 1.00 74.94 192 ARG A CA 1
ATOM 1455 C C . ARG A 1 192 ? -0.311 -6.767 -15.771 1.00 74.94 192 ARG A C 1
ATOM 1457 O O . ARG A 1 192 ? 0.908 -6.892 -15.655 1.00 74.94 192 ARG A O 1
ATOM 1464 N N . ALA A 1 193 ? -1.004 -7.327 -16.762 1.00 74.00 193 ALA A N 1
ATOM 1465 C CA . ALA A 1 193 ? -0.385 -8.127 -17.810 1.00 74.00 193 ALA A CA 1
ATOM 1466 C C . ALA A 1 193 ? 0.656 -7.309 -18.588 1.00 74.00 193 ALA A C 1
ATOM 1468 O O . ALA A 1 193 ? 1.784 -7.768 -18.773 1.00 74.00 193 ALA A O 1
ATOM 1469 N N . ALA A 1 194 ? 0.335 -6.075 -18.983 1.00 78.25 194 ALA A N 1
ATOM 1470 C CA . ALA A 1 194 ? 1.266 -5.192 -19.679 1.00 78.25 194 ALA A CA 1
ATOM 1471 C C . ALA A 1 194 ? 2.516 -4.871 -18.834 1.00 78.25 194 ALA A C 1
ATOM 1473 O O . ALA A 1 194 ? 3.645 -4.985 -19.323 1.00 78.25 194 ALA A O 1
ATOM 1474 N N . SER A 1 195 ? 2.334 -4.573 -17.546 1.00 81.62 195 SER A N 1
ATOM 1475 C CA . SER A 1 195 ? 3.412 -4.363 -16.573 1.00 81.62 195 SER A CA 1
ATOM 1476 C C . SER A 1 195 ? 4.280 -5.612 -16.395 1.00 81.62 195 SER A C 1
ATOM 1478 O O . SER A 1 195 ? 5.512 -5.534 -16.399 1.00 81.62 195 SER A O 1
ATOM 1480 N N . ASP A 1 196 ? 3.672 -6.793 -16.308 1.00 79.00 196 ASP A N 1
ATOM 1481 C CA . ASP A 1 196 ? 4.400 -8.056 -16.213 1.00 79.00 196 ASP A CA 1
ATOM 1482 C C . ASP A 1 196 ? 5.144 -8.384 -17.514 1.00 79.00 196 ASP A C 1
ATOM 1484 O O . ASP A 1 196 ? 6.281 -8.860 -17.462 1.00 79.00 196 ASP A O 1
ATOM 1488 N N . HIS A 1 197 ? 4.590 -8.057 -18.684 1.00 80.12 197 HIS A N 1
ATOM 1489 C CA . HIS A 1 197 ? 5.299 -8.161 -19.960 1.00 80.12 197 HIS A CA 1
ATOM 1490 C C . HIS A 1 197 ? 6.516 -7.232 -20.021 1.00 80.12 197 HIS A C 1
ATOM 1492 O O . HIS A 1 197 ? 7.584 -7.673 -20.458 1.00 80.12 197 HIS A O 1
ATOM 1498 N N . LEU A 1 198 ? 6.407 -5.990 -19.537 1.00 83.62 198 LEU A N 1
ATOM 1499 C CA . LEU A 1 198 ? 7.546 -5.071 -19.425 1.00 83.62 198 LEU A CA 1
ATOM 1500 C C . LEU A 1 198 ? 8.643 -5.645 -18.512 1.00 83.62 198 LEU A C 1
ATOM 1502 O O . LEU A 1 198 ? 9.821 -5.651 -18.882 1.00 83.62 198 LEU A O 1
ATOM 1506 N N . ARG A 1 199 ? 8.273 -6.203 -17.350 1.00 83.12 199 ARG A N 1
ATOM 1507 C CA . ARG A 1 199 ? 9.217 -6.853 -16.419 1.00 83.12 199 ARG A CA 1
ATOM 1508 C C . ARG A 1 199 ? 9.860 -8.098 -17.021 1.00 83.12 199 ARG A C 1
ATOM 1510 O O . ARG A 1 199 ? 11.071 -8.283 -16.895 1.00 83.12 199 ARG A O 1
ATOM 1517 N N . ARG A 1 200 ? 9.077 -8.947 -17.696 1.00 80.06 200 ARG A N 1
ATOM 1518 C CA . ARG A 1 200 ? 9.580 -10.139 -18.401 1.00 80.06 200 ARG A CA 1
ATOM 1519 C C . ARG A 1 200 ? 10.568 -9.740 -19.488 1.00 80.06 200 ARG A C 1
ATOM 1521 O O . ARG A 1 200 ? 11.629 -10.354 -19.576 1.00 80.06 200 ARG A O 1
ATOM 1528 N N . TRP A 1 201 ? 10.259 -8.702 -20.267 1.00 80.50 201 TRP A N 1
ATOM 1529 C CA . TRP A 1 201 ? 11.186 -8.159 -21.254 1.00 80.50 201 TRP A CA 1
ATOM 1530 C C . TRP A 1 201 ? 12.476 -7.687 -20.575 1.00 80.50 201 TRP A C 1
ATOM 1532 O O . TRP A 1 201 ? 13.546 -8.169 -20.922 1.00 80.50 201 TRP A O 1
ATOM 1542 N N . ALA A 1 202 ? 12.409 -6.856 -19.535 1.00 81.56 202 ALA A N 1
ATOM 1543 C CA . ALA A 1 202 ? 13.609 -6.377 -18.840 1.00 81.56 202 ALA A CA 1
ATOM 1544 C C . ALA A 1 202 ? 14.447 -7.500 -18.195 1.00 81.56 202 ALA A C 1
ATOM 1546 O O . ALA A 1 202 ? 15.676 -7.409 -18.144 1.00 81.56 202 ALA A O 1
ATOM 1547 N N . GLY A 1 203 ? 13.791 -8.553 -17.699 1.00 74.75 203 GLY A N 1
ATOM 1548 C CA . GLY A 1 203 ? 14.432 -9.681 -17.024 1.00 74.75 203 GLY A CA 1
ATOM 1549 C C . GLY A 1 203 ? 15.007 -10.753 -17.955 1.00 74.75 203 GLY A C 1
ATOM 1550 O O . GLY A 1 203 ? 15.931 -11.454 -17.547 1.00 74.75 203 GLY A O 1
ATOM 1551 N N . ARG A 1 204 ? 14.475 -10.899 -19.179 1.00 71.81 204 ARG A N 1
ATOM 1552 C CA . ARG A 1 204 ? 14.872 -11.954 -20.136 1.00 71.81 204 ARG A CA 1
ATOM 1553 C C . ARG A 1 204 ? 15.452 -11.437 -21.452 1.00 71.81 204 ARG A C 1
ATOM 1555 O O . ARG A 1 204 ? 15.976 -12.242 -22.214 1.00 71.81 204 ARG A O 1
ATOM 1562 N N . SER A 1 205 ? 15.329 -10.145 -21.756 1.00 62.50 205 SER A N 1
ATOM 1563 C CA . SER A 1 205 ? 15.712 -9.604 -23.063 1.00 62.50 205 SER A CA 1
ATOM 1564 C C . SER A 1 205 ? 17.220 -9.739 -23.296 1.00 62.50 205 SER A C 1
ATOM 1566 O O . SER A 1 205 ? 18.001 -9.154 -22.542 1.00 62.50 205 SER A O 1
ATOM 1568 N N . PRO A 1 206 ? 17.642 -10.429 -24.373 1.00 57.47 206 PRO A N 1
ATOM 1569 C CA . PRO A 1 206 ? 19.042 -10.481 -24.794 1.00 57.47 206 PRO A CA 1
ATOM 1570 C C . PRO A 1 206 ? 19.604 -9.102 -25.160 1.00 57.47 206 PRO A C 1
ATOM 1572 O O . PRO A 1 206 ? 20.807 -8.886 -25.054 1.00 57.47 206 PRO A O 1
ATOM 1575 N N . ALA A 1 207 ? 18.736 -8.161 -25.562 1.00 54.62 207 ALA A N 1
ATOM 1576 C CA . ALA A 1 207 ? 19.115 -6.784 -25.891 1.00 54.62 207 ALA A CA 1
ATOM 1577 C C . ALA A 1 207 ? 19.591 -5.995 -24.662 1.00 54.62 207 ALA A C 1
ATOM 1579 O O . ALA A 1 207 ? 20.274 -4.987 -24.796 1.00 54.62 207 ALA A O 1
ATOM 1580 N N . VAL A 1 208 ? 19.232 -6.468 -23.469 1.00 55.78 208 VAL A N 1
ATOM 1581 C CA . VAL A 1 208 ? 19.652 -5.924 -22.186 1.00 55.78 208 VAL A CA 1
ATOM 1582 C C . VAL A 1 208 ? 20.590 -6.967 -21.582 1.00 55.78 208 VAL A C 1
ATOM 1584 O O . VAL A 1 208 ? 20.169 -7.789 -20.777 1.00 55.78 208 VAL A O 1
ATOM 1587 N N . GLY A 1 209 ? 21.819 -7.053 -22.085 1.00 51.56 209 GLY A N 1
ATOM 1588 C CA . GLY A 1 209 ? 22.751 -8.149 -21.806 1.00 51.56 209 GLY A CA 1
ATOM 1589 C C . GLY A 1 209 ? 23.160 -8.315 -20.332 1.00 51.56 209 GLY A C 1
ATOM 1590 O O . GLY A 1 209 ? 22.917 -7.483 -19.456 1.00 51.56 209 GLY A O 1
ATOM 1591 N N . GLY A 1 210 ? 23.802 -9.449 -20.044 1.00 56.72 210 GLY A N 1
ATOM 1592 C CA . GLY A 1 210 ? 24.368 -9.774 -18.731 1.00 56.72 210 GLY A CA 1
ATOM 1593 C C . GLY A 1 210 ? 23.419 -10.502 -17.770 1.00 56.72 210 GLY A C 1
ATOM 1594 O O . GLY A 1 210 ? 22.199 -10.507 -17.931 1.00 56.72 210 GLY A O 1
ATOM 1595 N N . ASN A 1 211 ? 23.992 -11.127 -16.737 1.00 61.81 211 ASN A N 1
ATOM 1596 C CA . ASN A 1 211 ? 23.254 -11.911 -15.744 1.00 61.81 211 ASN A CA 1
ATOM 1597 C C . ASN A 1 211 ? 22.242 -11.019 -14.981 1.00 61.81 211 ASN A C 1
ATOM 1599 O O . ASN A 1 211 ? 22.682 -10.089 -14.301 1.00 61.81 211 ASN A O 1
ATOM 1603 N N . PRO A 1 212 ? 20.919 -11.283 -15.033 1.00 59.16 212 PRO A N 1
ATOM 1604 C CA . PRO A 1 212 ? 19.901 -10.513 -14.302 1.00 59.16 212 PRO A CA 1
ATOM 1605 C C . PRO A 1 212 ? 20.097 -10.503 -12.778 1.00 59.16 212 PRO A C 1
ATOM 1607 O O . PRO A 1 212 ? 19.614 -9.596 -12.096 1.00 59.16 212 PRO A O 1
ATOM 1610 N N . GLN A 1 213 ? 20.870 -11.448 -12.239 1.00 62.84 213 GLN A N 1
ATOM 1611 C CA . GLN A 1 213 ? 21.257 -11.494 -10.828 1.00 62.84 213 GLN A CA 1
ATOM 1612 C C . GLN A 1 213 ? 22.428 -10.554 -10.483 1.00 62.84 213 GLN A C 1
ATOM 1614 O O . GLN A 1 213 ? 22.672 -10.274 -9.309 1.00 62.84 213 GLN A O 1
ATOM 1619 N N . SER A 1 214 ? 23.151 -10.029 -11.477 1.00 67.19 214 SER A N 1
ATOM 1620 C CA . SER A 1 214 ? 24.243 -9.079 -11.257 1.00 67.19 214 SER A CA 1
ATOM 1621 C C . SER A 1 214 ? 23.706 -7.654 -11.161 1.00 67.19 214 SER A C 1
ATOM 1623 O O . SER A 1 214 ? 23.353 -7.045 -12.172 1.00 67.19 214 SER A O 1
ATOM 1625 N N . ARG A 1 215 ? 23.703 -7.081 -9.948 1.00 64.56 215 ARG A N 1
ATOM 1626 C CA . ARG A 1 215 ? 23.301 -5.679 -9.700 1.00 64.56 215 ARG A CA 1
ATOM 1627 C C . ARG A 1 215 ? 24.043 -4.666 -10.578 1.00 64.56 215 ARG A C 1
ATOM 1629 O O . ARG A 1 215 ? 23.457 -3.649 -10.917 1.00 64.56 215 ARG A O 1
ATOM 1636 N N . ALA A 1 216 ? 25.281 -4.953 -10.985 1.00 66.06 216 ALA A N 1
ATOM 1637 C CA . ALA A 1 216 ? 26.060 -4.073 -11.861 1.00 66.06 216 ALA A CA 1
ATOM 1638 C C . ALA A 1 216 ? 25.427 -3.886 -13.256 1.00 66.06 216 ALA A C 1
ATOM 1640 O O . ALA A 1 216 ? 25.665 -2.880 -13.911 1.00 66.06 216 ALA A O 1
ATOM 1641 N N . THR A 1 217 ? 24.588 -4.825 -13.700 1.00 73.06 217 THR A N 1
ATOM 1642 C CA . THR A 1 217 ? 23.928 -4.772 -15.019 1.00 73.06 217 THR A CA 1
ATOM 1643 C C . THR A 1 217 ? 22.605 -4.006 -15.012 1.00 73.06 217 THR A C 1
ATOM 1645 O O . THR A 1 217 ? 22.044 -3.741 -16.073 1.00 73.06 217 THR A O 1
ATOM 1648 N N . TRP A 1 218 ? 22.085 -3.651 -13.831 1.00 78.00 218 TRP A N 1
ATOM 1649 C CA . TRP A 1 218 ? 20.769 -3.016 -13.703 1.00 78.00 218 TRP A CA 1
ATOM 1650 C C . TRP A 1 218 ? 20.755 -1.565 -14.183 1.00 78.00 218 TRP A C 1
ATOM 1652 O O . TRP A 1 218 ? 19.735 -1.105 -14.698 1.00 78.00 218 TRP A O 1
ATOM 1662 N N . ASP A 1 219 ? 21.889 -0.884 -14.026 1.00 83.44 219 ASP A N 1
ATOM 1663 C CA . ASP A 1 219 ? 22.083 0.528 -14.365 1.00 83.44 219 ASP A CA 1
ATOM 1664 C C . ASP A 1 219 ? 22.775 0.728 -15.720 1.00 83.44 219 ASP A C 1
ATOM 1666 O O . ASP A 1 219 ? 22.841 1.847 -16.226 1.00 83.44 219 ASP A O 1
ATOM 1670 N N . HIS A 1 220 ? 23.247 -0.358 -16.338 1.00 81.94 220 HIS A N 1
ATOM 1671 C CA . HIS A 1 220 ? 23.847 -0.317 -17.665 1.00 81.94 220 HIS A CA 1
ATOM 1672 C C . HIS A 1 220 ? 22.810 0.130 -18.705 1.00 81.94 220 HIS A C 1
ATOM 1674 O O . HIS A 1 220 ? 21.679 -0.361 -18.708 1.00 81.94 220 HIS A O 1
ATOM 1680 N N . GLN A 1 221 ? 23.199 1.058 -19.578 1.00 85.75 221 GLN A N 1
ATOM 1681 C CA . GLN A 1 221 ? 22.352 1.593 -20.642 1.00 85.75 221 GLN A CA 1
ATOM 1682 C C . GLN A 1 221 ? 22.485 0.725 -21.891 1.00 85.75 221 GLN A C 1
ATOM 1684 O O . GLN A 1 221 ? 23.594 0.475 -22.359 1.00 85.75 221 GLN A O 1
ATOM 1689 N N . TRP A 1 222 ? 21.362 0.251 -22.424 1.00 83.06 222 TRP A N 1
ATOM 1690 C CA . TRP A 1 222 ? 21.340 -0.663 -23.562 1.00 83.06 222 TRP A CA 1
ATOM 1691 C C . TRP A 1 222 ? 20.643 -0.031 -24.753 1.00 83.06 222 TRP A C 1
ATOM 1693 O O . TRP A 1 222 ? 19.549 0.506 -24.570 1.00 83.06 222 TRP A O 1
ATOM 1703 N N . PRO A 1 223 ? 21.225 -0.105 -25.960 1.00 84.81 223 PRO A N 1
ATOM 1704 C CA . PRO A 1 223 ? 20.578 0.407 -27.153 1.00 84.81 223 PRO A CA 1
ATOM 1705 C C . PRO A 1 223 ? 19.305 -0.388 -27.456 1.00 84.81 223 PRO A C 1
ATOM 1707 O O . PRO A 1 223 ? 19.286 -1.619 -27.407 1.00 84.81 223 PRO A O 1
ATOM 1710 N N . ILE A 1 224 ? 18.236 0.323 -27.796 1.00 85.88 224 ILE A N 1
ATOM 1711 C CA . ILE A 1 224 ? 16.969 -0.249 -28.239 1.00 85.88 224 ILE A CA 1
ATOM 1712 C C . ILE A 1 224 ? 16.648 0.253 -29.638 1.00 85.88 224 ILE A C 1
ATOM 1714 O O . ILE A 1 224 ? 16.768 1.433 -29.950 1.00 85.88 224 ILE A O 1
ATOM 1718 N N . ASN A 1 225 ? 16.208 -0.656 -30.501 1.00 85.75 225 ASN A N 1
ATOM 1719 C CA . ASN A 1 225 ? 15.752 -0.270 -31.828 1.00 85.75 225 ASN A CA 1
ATOM 1720 C C . ASN A 1 225 ? 14.349 0.370 -31.765 1.00 85.75 225 ASN A C 1
ATOM 1722 O O . ASN A 1 225 ? 13.604 0.228 -30.787 1.00 85.75 225 ASN A O 1
ATOM 1726 N N . ARG A 1 226 ? 13.955 1.028 -32.860 1.00 86.62 226 ARG A N 1
ATOM 1727 C CA . ARG A 1 226 ? 12.660 1.716 -32.981 1.00 86.62 226 ARG A CA 1
ATOM 1728 C C . ARG A 1 226 ? 11.455 0.794 -32.752 1.00 86.62 226 ARG A C 1
ATOM 1730 O O . ARG A 1 226 ? 10.460 1.232 -32.182 1.00 86.62 226 ARG A O 1
ATOM 1737 N N . SER A 1 227 ? 11.536 -0.471 -33.175 1.00 82.94 227 SER A N 1
ATOM 1738 C CA . SER A 1 227 ? 10.443 -1.445 -33.015 1.00 82.94 227 SER A CA 1
ATOM 1739 C C . SER A 1 227 ? 10.227 -1.836 -31.550 1.00 82.94 227 SER A C 1
ATOM 1741 O O . SER A 1 227 ? 9.098 -1.825 -31.063 1.00 82.94 227 SER A O 1
ATOM 1743 N N . THR A 1 228 ? 11.314 -2.074 -30.816 1.00 82.44 228 THR A N 1
ATOM 1744 C CA . THR A 1 228 ? 11.314 -2.349 -29.380 1.00 82.44 228 THR A CA 1
ATOM 1745 C C . THR A 1 228 ? 10.798 -1.142 -28.616 1.00 82.44 228 THR A C 1
ATOM 1747 O O . THR A 1 228 ? 9.906 -1.290 -27.787 1.00 82.44 228 THR A O 1
ATOM 1750 N N . LYS A 1 229 ? 11.296 0.060 -28.935 1.00 86.00 229 LYS A N 1
ATOM 1751 C CA . LYS A 1 229 ? 10.835 1.308 -28.315 1.00 86.00 229 LYS A CA 1
ATOM 1752 C C . LYS A 1 229 ? 9.326 1.486 -28.483 1.00 86.00 229 LYS A C 1
ATOM 1754 O O . LYS A 1 229 ? 8.635 1.707 -27.496 1.00 86.00 229 LYS A O 1
ATOM 1759 N N . ARG A 1 230 ? 8.801 1.281 -29.698 1.00 84.06 230 ARG A N 1
ATOM 1760 C CA . ARG A 1 230 ? 7.357 1.339 -29.979 1.00 84.06 230 ARG A CA 1
ATOM 1761 C C . ARG A 1 230 ? 6.567 0.305 -29.173 1.00 84.06 230 ARG A C 1
ATOM 1763 O O . ARG A 1 230 ? 5.556 0.653 -28.578 1.00 84.06 230 ARG A O 1
ATOM 1770 N N . ARG A 1 231 ? 7.036 -0.946 -29.111 1.00 83.12 231 ARG A N 1
ATOM 1771 C CA . ARG A 1 231 ? 6.371 -2.007 -28.337 1.00 83.12 231 ARG A CA 1
ATOM 1772 C C . ARG A 1 231 ? 6.338 -1.693 -26.841 1.00 83.12 231 ARG A C 1
ATOM 1774 O O . ARG A 1 231 ? 5.312 -1.883 -26.200 1.00 83.12 231 ARG A O 1
ATOM 1781 N N . LEU A 1 232 ? 7.446 -1.204 -26.286 1.00 84.31 232 LEU A N 1
ATOM 1782 C CA . LEU A 1 232 ? 7.514 -0.795 -24.883 1.00 84.31 232 LEU A CA 1
ATOM 1783 C C . LEU A 1 232 ? 6.595 0.407 -24.606 1.00 84.31 232 LEU A C 1
ATOM 1785 O O . LEU A 1 232 ? 5.961 0.440 -23.560 1.00 84.31 232 LEU A O 1
ATOM 1789 N N . GLN A 1 233 ? 6.482 1.358 -25.542 1.00 86.19 233 GLN A N 1
ATOM 1790 C CA . GLN A 1 233 ? 5.552 2.490 -25.432 1.00 86.19 233 GLN A CA 1
ATOM 1791 C C . GLN A 1 233 ? 4.092 2.034 -25.451 1.00 86.19 233 GLN A C 1
ATOM 1793 O O . GLN A 1 233 ? 3.306 2.520 -24.650 1.00 86.19 233 GLN A O 1
ATOM 1798 N N . GLN A 1 234 ? 3.737 1.087 -26.322 1.00 83.31 234 GLN A N 1
ATOM 1799 C CA . GLN A 1 234 ? 2.389 0.513 -26.366 1.00 83.31 234 GLN A CA 1
ATOM 1800 C C . GLN A 1 234 ? 2.044 -0.213 -25.064 1.00 83.31 234 GLN A C 1
ATOM 1802 O O . GLN A 1 234 ? 0.984 0.019 -24.498 1.00 83.31 234 GLN A O 1
ATOM 1807 N N . LEU A 1 235 ? 2.954 -1.053 -24.558 1.00 82.06 235 LEU A N 1
ATOM 1808 C CA . LEU A 1 235 ? 2.762 -1.731 -23.274 1.00 82.06 235 LEU A CA 1
ATOM 1809 C C . LEU A 1 235 ? 2.637 -0.735 -22.120 1.00 82.06 235 LEU A C 1
ATOM 1811 O O . LEU A 1 235 ? 1.812 -0.937 -21.239 1.00 82.06 235 LEU A O 1
ATOM 1815 N N . LEU A 1 236 ? 3.428 0.340 -22.130 1.00 85.19 236 LEU A N 1
ATOM 1816 C CA . LEU A 1 236 ? 3.313 1.393 -21.131 1.00 85.19 236 LEU A CA 1
ATOM 1817 C C . LEU A 1 236 ? 1.953 2.094 -21.208 1.00 85.19 236 LEU A C 1
ATOM 1819 O O . LEU A 1 236 ? 1.311 2.229 -20.180 1.00 85.19 236 LEU A O 1
ATOM 1823 N N . ALA A 1 237 ? 1.491 2.456 -22.406 1.00 81.56 237 ALA A N 1
ATOM 1824 C CA . ALA A 1 237 ? 0.186 3.087 -22.598 1.00 81.56 237 ALA A CA 1
ATOM 1825 C C . ALA A 1 237 ? -0.975 2.196 -22.121 1.00 81.56 237 ALA A C 1
ATOM 1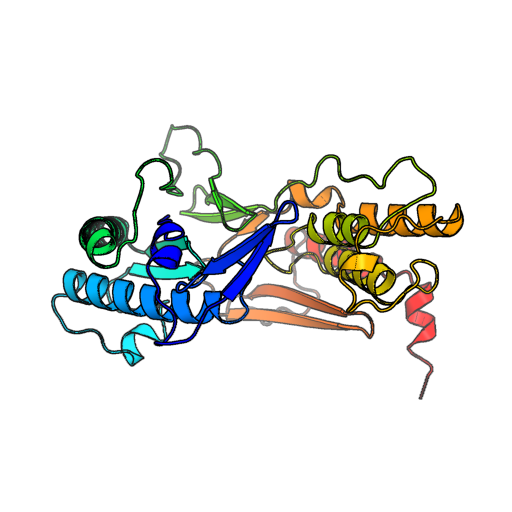827 O O . ALA A 1 237 ? -1.912 2.696 -21.515 1.00 81.56 237 ALA A O 1
ATOM 1828 N N . ILE A 1 238 ? -0.894 0.878 -22.339 1.00 78.50 238 ILE A N 1
ATOM 1829 C CA . ILE A 1 238 ? -1.872 -0.085 -21.800 1.00 78.50 238 ILE A CA 1
ATOM 1830 C C . ILE A 1 238 ? -1.764 -0.167 -20.273 1.00 78.50 238 ILE A C 1
ATOM 1832 O O . ILE A 1 238 ? -2.773 -0.253 -19.582 1.00 78.50 238 ILE A O 1
ATOM 1836 N N . ALA A 1 239 ? -0.543 -0.149 -19.733 1.00 78.12 239 ALA A N 1
ATOM 1837 C CA . ALA A 1 239 ? -0.323 -0.195 -18.293 1.00 78.12 239 ALA A CA 1
ATOM 1838 C C . ALA A 1 239 ? -0.799 1.077 -17.571 1.00 78.12 239 ALA A C 1
ATOM 1840 O O . ALA A 1 239 ? -1.095 1.031 -16.384 1.00 78.12 239 ALA A O 1
ATOM 1841 N N . THR A 1 240 ? -0.882 2.208 -18.267 1.00 77.31 240 THR A N 1
ATOM 1842 C CA . THR A 1 240 ? -1.274 3.508 -17.703 1.00 77.31 240 THR A CA 1
ATOM 1843 C C . THR A 1 240 ? -2.572 4.035 -18.296 1.00 77.31 240 THR A C 1
ATOM 1845 O O . THR A 1 240 ? -2.772 5.242 -18.281 1.00 77.31 240 THR A O 1
ATOM 1848 N N . SER A 1 241 ? -3.408 3.174 -18.879 1.00 71.06 241 SER A N 1
ATOM 1849 C CA . SER A 1 241 ? -4.617 3.600 -19.589 1.00 71.06 241 SER A CA 1
ATOM 1850 C C . SER A 1 241 ? -5.496 4.504 -18.720 1.00 71.06 241 SER A C 1
ATOM 1852 O O . SER A 1 241 ? -5.756 4.167 -17.566 1.00 71.06 241 SER A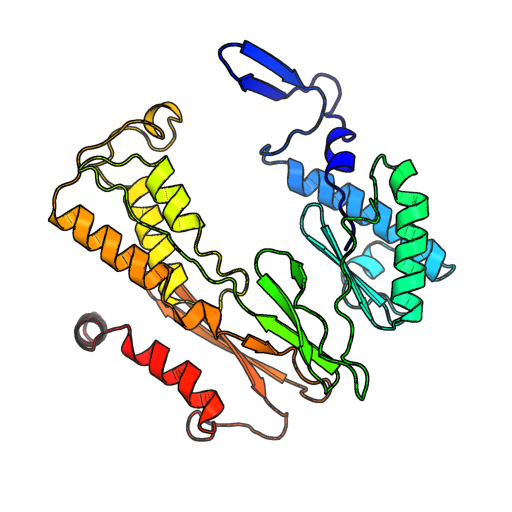 O 1
ATOM 1854 N N . ASP A 1 242 ? -5.979 5.608 -19.289 1.00 54.97 242 ASP A N 1
ATOM 1855 C CA . ASP A 1 242 ? -6.639 6.720 -18.582 1.00 54.97 242 ASP A CA 1
ATOM 1856 C C . ASP A 1 242 ? -7.866 6.321 -17.729 1.00 54.97 242 ASP A C 1
ATOM 1858 O O . ASP A 1 242 ? -8.261 7.054 -16.823 1.00 54.97 242 ASP A O 1
ATOM 1862 N N . ASP A 1 243 ? -8.421 5.122 -17.929 1.00 58.09 243 ASP A N 1
ATOM 1863 C CA . ASP A 1 243 ? -9.524 4.568 -17.132 1.00 58.09 243 ASP A CA 1
ATOM 1864 C C . ASP A 1 243 ? -9.221 4.486 -15.620 1.00 58.09 243 ASP A C 1
ATOM 1866 O O . ASP A 1 243 ? -10.145 4.456 -14.804 1.00 58.09 243 ASP A O 1
ATOM 1870 N N . TYR A 1 244 ? -7.943 4.509 -15.214 1.00 57.91 244 TYR A N 1
ATOM 1871 C CA . TYR A 1 244 ? -7.536 4.521 -13.803 1.00 57.91 244 TYR A CA 1
ATOM 1872 C C . TYR A 1 244 ? -8.132 5.674 -12.989 1.00 57.91 244 TYR A C 1
ATOM 1874 O O . TYR A 1 244 ? -8.455 5.478 -11.815 1.00 57.91 244 TYR A O 1
ATOM 1882 N N . GLY A 1 245 ? -8.285 6.857 -13.591 1.00 56.56 245 GLY A N 1
ATOM 1883 C CA . GLY A 1 245 ? -8.773 8.055 -12.897 1.00 56.56 245 GLY A CA 1
ATOM 1884 C C . GLY A 1 245 ? -10.256 8.035 -12.557 1.00 56.56 245 GLY A C 1
ATOM 1885 O O . GLY A 1 245 ? -10.700 8.630 -11.571 1.00 56.56 245 GLY A O 1
ATOM 1886 N N . HIS A 1 246 ? -11.025 7.269 -13.325 1.00 63.56 246 HIS A N 1
ATOM 1887 C CA . HIS A 1 246 ? -12.466 7.110 -13.144 1.00 63.56 246 HIS A CA 1
ATOM 1888 C C . HIS A 1 246 ? -12.833 5.795 -12.451 1.00 63.56 246 HIS A C 1
ATOM 1890 O O . HIS A 1 246 ? -13.996 5.578 -12.106 1.00 63.56 246 HIS A O 1
ATOM 1896 N N . CYS A 1 247 ? -11.848 4.928 -12.212 1.00 73.69 247 CYS A N 1
ATOM 1897 C CA . CYS A 1 247 ? -12.067 3.635 -11.596 1.00 73.69 247 CYS A CA 1
ATOM 1898 C C . CYS A 1 247 ? -12.325 3.783 -10.090 1.00 73.69 247 CYS A C 1
ATOM 1900 O O . CYS A 1 247 ? -11.418 4.069 -9.301 1.00 73.69 247 CYS A O 1
ATOM 1902 N N . GLN A 1 248 ? -13.586 3.599 -9.699 1.00 77.50 248 GLN A N 1
ATOM 1903 C CA . GLN A 1 248 ? -14.050 3.643 -8.317 1.00 77.50 248 GLN A CA 1
ATOM 1904 C C . GLN A 1 248 ? -14.714 2.317 -7.939 1.00 77.50 248 GLN A C 1
ATOM 1906 O O . GLN A 1 248 ? -15.621 1.837 -8.615 1.00 77.50 248 GLN A O 1
ATOM 1911 N N . HIS A 1 249 ? -14.315 1.767 -6.799 1.00 77.88 249 HIS A N 1
ATOM 1912 C CA . HIS A 1 249 ? -14.823 0.519 -6.250 1.00 77.88 249 HIS A CA 1
ATOM 1913 C C . HIS A 1 249 ? -15.463 0.775 -4.891 1.00 77.88 249 HIS A C 1
ATOM 1915 O O . HIS A 1 249 ? -14.901 1.468 -4.043 1.00 77.88 249 HIS A O 1
ATOM 1921 N N . SER A 1 250 ? -16.645 0.209 -4.679 1.00 77.00 250 SER A N 1
ATOM 1922 C CA . SER A 1 250 ? -17.380 0.339 -3.425 1.00 77.00 250 SER A CA 1
ATOM 1923 C C . SER A 1 250 ? -17.200 -0.909 -2.568 1.00 77.00 250 SER A C 1
ATOM 1925 O O . SER A 1 250 ? -17.150 -2.023 -3.090 1.00 77.00 250 SER A O 1
ATOM 1927 N N . SER A 1 251 ? -17.131 -0.736 -1.249 1.00 74.56 251 SER A N 1
ATOM 1928 C CA . SER A 1 251 ? -17.274 -1.842 -0.307 1.00 74.56 251 SER A CA 1
ATOM 1929 C C . SER A 1 251 ? -18.620 -2.539 -0.503 1.00 74.56 251 SER A C 1
ATOM 1931 O O . SER A 1 251 ? -19.632 -1.884 -0.766 1.00 74.56 251 SER A O 1
ATOM 1933 N N . VAL A 1 252 ? -18.638 -3.858 -0.306 1.00 66.88 252 VAL A N 1
ATOM 1934 C CA . VAL A 1 252 ? -19.861 -4.667 -0.360 1.00 66.88 252 VAL A CA 1
ATOM 1935 C C . VAL A 1 252 ? -20.902 -4.089 0.606 1.00 66.88 252 VAL A C 1
ATOM 1937 O O . VAL A 1 252 ? -20.558 -3.820 1.763 1.00 66.88 252 VAL A O 1
ATOM 1940 N N . PRO A 1 253 ? -22.154 -3.867 0.171 1.00 63.09 253 PRO A N 1
ATOM 1941 C CA . PRO A 1 253 ? -23.193 -3.421 1.081 1.00 63.09 253 PRO A CA 1
ATOM 1942 C C . PRO A 1 253 ? -23.451 -4.498 2.145 1.00 63.09 253 PRO A C 1
ATOM 1944 O O . PRO A 1 253 ? -23.425 -5.686 1.823 1.00 63.09 253 PRO A O 1
ATOM 1947 N N . PRO A 1 254 ? -23.770 -4.116 3.391 1.00 56.72 254 PRO A N 1
ATOM 1948 C CA . PRO A 1 254 ? -23.919 -5.055 4.509 1.00 56.72 254 PRO A CA 1
ATOM 1949 C C . PRO A 1 254 ? -25.043 -6.095 4.333 1.00 56.72 254 PRO A C 1
ATOM 1951 O O . PRO A 1 254 ? -25.144 -7.015 5.133 1.00 56.72 254 PRO A O 1
ATOM 1954 N N . HIS A 1 255 ? -25.885 -5.957 3.304 1.00 58.38 255 HIS A N 1
ATOM 1955 C CA . HIS A 1 255 ? -27.016 -6.841 3.004 1.00 58.38 255 HIS A CA 1
ATOM 1956 C C . HIS A 1 255 ? -26.751 -7.835 1.858 1.00 58.38 255 HIS A C 1
ATOM 1958 O O . HIS A 1 255 ? -27.675 -8.514 1.418 1.00 58.38 255 HIS A O 1
ATOM 1964 N N . HIS A 1 256 ? -25.528 -7.888 1.319 1.00 58.59 256 HIS A N 1
ATOM 1965 C CA . HIS A 1 256 ? -25.154 -8.881 0.311 1.00 58.59 256 HIS A CA 1
ATOM 1966 C C . HIS A 1 256 ? -24.467 -10.072 0.979 1.00 58.59 256 HIS A C 1
ATOM 1968 O O . HIS A 1 256 ? -23.359 -9.949 1.494 1.00 58.59 256 HIS A O 1
ATOM 1974 N N . ASP A 1 257 ? -25.114 -11.235 0.914 1.00 56.28 257 ASP A N 1
ATOM 1975 C CA . ASP A 1 257 ? -24.642 -12.459 1.577 1.00 56.28 257 ASP A CA 1
ATOM 1976 C C . ASP A 1 257 ? -23.576 -13.220 0.768 1.00 56.28 257 ASP A C 1
ATOM 1978 O O . ASP A 1 257 ? -22.992 -14.185 1.260 1.00 56.28 257 ASP A O 1
ATOM 1982 N N . CYS A 1 258 ? -23.341 -12.840 -0.495 1.00 58.81 258 CYS A N 1
ATOM 1983 C CA . CYS A 1 258 ? -22.456 -13.573 -1.394 1.00 58.81 258 CYS A CA 1
ATOM 1984 C C . CYS A 1 258 ? -21.556 -12.645 -2.221 1.00 58.81 258 CYS A C 1
ATOM 1986 O O . CYS A 1 258 ? -22.009 -11.699 -2.870 1.00 58.81 258 CYS A O 1
ATOM 1988 N N . LEU A 1 259 ? -20.264 -12.972 -2.232 1.00 62.72 259 LEU A N 1
ATOM 1989 C CA . LEU A 1 259 ? -19.284 -12.457 -3.180 1.00 62.72 259 LEU A CA 1
ATOM 1990 C C . LEU A 1 259 ? -19.025 -13.524 -4.239 1.00 62.72 259 LEU A C 1
ATOM 1992 O O . LEU A 1 259 ? -18.608 -14.636 -3.916 1.00 62.72 259 LEU A O 1
ATOM 1996 N N . VAL A 1 260 ? -19.239 -13.173 -5.502 1.00 63.97 260 VAL A N 1
ATOM 1997 C CA . VAL A 1 260 ? -18.935 -14.035 -6.641 1.00 63.97 260 VAL A CA 1
ATOM 1998 C C . VAL A 1 260 ? -17.621 -13.576 -7.259 1.00 63.97 260 VAL A C 1
ATOM 2000 O O . VAL A 1 260 ? -17.446 -12.402 -7.596 1.00 63.97 260 VAL A O 1
ATOM 2003 N N . ALA A 1 261 ? -16.694 -14.520 -7.406 1.00 61.12 261 ALA A N 1
ATOM 2004 C CA . ALA A 1 261 ? -15.406 -14.309 -8.047 1.00 61.12 261 ALA A CA 1
ATOM 2005 C C . ALA A 1 261 ? -15.356 -15.048 -9.388 1.00 61.12 261 ALA A C 1
ATOM 2007 O O . ALA A 1 261 ? -15.541 -16.264 -9.436 1.00 61.12 261 ALA A O 1
ATOM 2008 N N . HIS A 1 262 ? -15.057 -14.329 -10.466 1.00 60.25 262 HIS A N 1
ATOM 2009 C CA . HIS A 1 262 ? -14.680 -14.923 -11.742 1.00 60.25 262 HIS A CA 1
ATOM 2010 C C . HIS A 1 262 ? -13.177 -14.804 -11.920 1.00 60.25 262 HIS A C 1
ATOM 2012 O O . HIS A 1 262 ? -12.617 -13.714 -11.818 1.00 60.25 262 HIS A O 1
ATOM 2018 N N . CYS A 1 263 ? -12.536 -15.927 -12.209 1.00 53.78 263 CYS A N 1
ATOM 2019 C CA . CYS A 1 263 ? -11.116 -15.974 -12.505 1.00 53.78 263 CYS A CA 1
ATOM 2020 C C . CYS A 1 263 ? -10.944 -16.389 -13.961 1.00 53.78 263 CYS A C 1
ATOM 2022 O O . CYS A 1 263 ? -11.434 -17.447 -14.354 1.00 53.78 263 CYS A O 1
ATOM 2024 N N . ASP A 1 264 ? -10.230 -15.580 -14.736 1.00 55.69 264 ASP A N 1
ATOM 2025 C CA . ASP A 1 264 ? -9.709 -16.000 -16.032 1.00 55.69 264 ASP A CA 1
ATOM 2026 C C . ASP A 1 264 ? -8.233 -16.375 -15.871 1.00 55.69 264 ASP A C 1
ATOM 2028 O O . ASP A 1 264 ? -7.454 -15.668 -15.220 1.00 55.69 264 ASP A O 1
ATOM 2032 N N . SER A 1 265 ? -7.854 -17.512 -16.444 1.00 47.16 265 SER A N 1
ATOM 2033 C CA . SER A 1 265 ? -6.476 -17.980 -16.502 1.00 47.16 265 SER A CA 1
ATOM 2034 C C . SER A 1 265 ? -6.029 -18.034 -17.956 1.00 47.16 265 SER A C 1
ATOM 2036 O O . SER A 1 265 ? -6.491 -18.876 -18.725 1.00 47.16 265 SER A O 1
ATOM 2038 N N . SER A 1 266 ? -5.071 -17.184 -18.308 1.00 53.03 266 SER A N 1
ATOM 2039 C CA . SER A 1 266 ? -4.367 -17.239 -19.588 1.00 53.03 266 SER A CA 1
ATOM 2040 C C . SER A 1 266 ? -2.926 -17.716 -19.383 1.00 53.03 266 SER A C 1
ATOM 2042 O O . SER A 1 266 ? -2.379 -17.646 -18.280 1.00 53.03 266 SER A O 1
ATOM 2044 N N . SER A 1 267 ? -2.263 -18.150 -20.457 1.00 47.69 267 SER A N 1
ATOM 2045 C CA . SER A 1 267 ? -0.821 -18.449 -20.445 1.00 47.69 267 SER A CA 1
ATOM 2046 C C . SER A 1 267 ? 0.043 -17.253 -20.030 1.00 47.69 267 SER A C 1
ATOM 2048 O O . SER A 1 267 ? 1.183 -17.429 -19.595 1.00 47.69 267 SER A O 1
ATOM 2050 N N . ASP A 1 268 ? -0.487 -16.037 -20.167 1.00 43.25 268 ASP A N 1
ATOM 2051 C CA . ASP A 1 268 ? 0.240 -14.799 -19.926 1.00 43.25 268 ASP A CA 1
ATOM 2052 C C . ASP A 1 268 ? -0.066 -14.156 -18.568 1.00 43.25 268 ASP A C 1
ATOM 2054 O O . ASP A 1 268 ? 0.777 -13.403 -18.071 1.00 43.25 268 ASP A O 1
ATOM 2058 N N . GLY A 1 269 ? -1.164 -14.530 -17.903 1.00 46.28 269 GLY A N 1
ATOM 2059 C CA . GLY A 1 269 ? -1.527 -14.038 -16.573 1.00 46.28 269 GLY A CA 1
ATOM 2060 C C . GLY A 1 269 ? -2.913 -14.476 -16.085 1.00 46.28 269 GLY A C 1
ATOM 2061 O O . GLY A 1 269 ? -3.638 -15.187 -16.780 1.00 46.28 269 GLY A O 1
ATOM 2062 N N . TYR A 1 270 ? -3.271 -14.016 -14.884 1.00 46.03 270 TYR A N 1
ATOM 2063 C CA . TYR A 1 270 ? -4.564 -14.266 -14.241 1.00 46.03 270 TYR A CA 1
ATOM 2064 C C . TYR A 1 270 ? -5.323 -12.948 -14.070 1.00 46.03 270 TYR A C 1
ATOM 2066 O O . TYR A 1 270 ? -4.735 -11.963 -13.613 1.00 46.03 270 TYR A O 1
ATOM 2074 N N . GLY A 1 271 ? -6.608 -12.940 -14.419 1.00 50.59 271 GLY A N 1
ATOM 2075 C CA . GLY A 1 271 ? -7.545 -11.856 -14.116 1.00 50.59 271 GLY A CA 1
ATOM 2076 C C . GLY A 1 271 ? -8.559 -12.325 -13.078 1.00 50.59 271 GLY A C 1
ATOM 2077 O O . GLY A 1 271 ? -9.011 -13.465 -13.148 1.00 50.59 271 GLY A O 1
ATOM 2078 N N . ILE A 1 272 ? -8.897 -11.472 -12.110 1.00 52.59 272 ILE A N 1
ATOM 2079 C CA . ILE A 1 272 ? -9.933 -11.753 -11.110 1.00 52.59 272 ILE A CA 1
ATOM 2080 C C . ILE A 1 272 ? -10.956 -10.621 -11.164 1.00 52.59 272 ILE A C 1
ATOM 2082 O O . ILE A 1 272 ? -10.592 -9.451 -11.090 1.00 52.59 272 ILE A O 1
ATOM 2086 N N . LEU A 1 273 ? -12.229 -10.981 -11.272 1.00 59.38 273 LEU A N 1
ATOM 2087 C CA . LEU A 1 273 ? -13.368 -10.077 -11.180 1.00 59.38 273 LEU A CA 1
ATOM 2088 C C . LEU A 1 273 ? -14.196 -10.468 -9.960 1.00 59.38 273 LEU A C 1
ATOM 2090 O O . LEU A 1 273 ? -14.578 -11.628 -9.817 1.00 59.38 273 LEU A O 1
ATOM 2094 N N . LEU A 1 274 ? -14.478 -9.501 -9.092 1.00 57.31 274 LEU A N 1
ATOM 2095 C CA . LEU A 1 274 ? -15.291 -9.682 -7.892 1.00 57.31 274 LEU A CA 1
ATOM 2096 C C . LEU A 1 274 ? -16.556 -8.841 -8.020 1.00 57.31 274 LEU A C 1
ATOM 2098 O O . LEU A 1 274 ? -16.470 -7.652 -8.318 1.00 57.31 274 LEU A O 1
ATOM 2102 N N . HIS A 1 275 ? -17.715 -9.434 -7.756 1.00 61.53 275 HIS A N 1
ATOM 2103 C CA . HIS A 1 275 ? -18.968 -8.692 -7.638 1.00 61.53 275 HIS A CA 1
ATOM 2104 C C . HIS A 1 275 ? -19.844 -9.281 -6.531 1.00 61.53 275 HIS A C 1
ATOM 2106 O O . HIS A 1 275 ? -19.720 -10.449 -6.160 1.00 61.53 275 HIS A O 1
ATOM 2112 N N . SER A 1 276 ? -20.713 -8.451 -5.962 1.00 58.97 276 SER A N 1
ATOM 2113 C CA . SER A 1 276 ? -21.639 -8.857 -4.908 1.00 58.97 276 SER A CA 1
ATOM 2114 C C . SER A 1 276 ? -22.954 -9.340 -5.515 1.00 58.97 276 SER A C 1
ATOM 2116 O O . SER A 1 276 ? -23.627 -8.568 -6.195 1.00 58.97 276 SER A O 1
ATOM 2118 N N . ALA A 1 277 ? -23.366 -10.570 -5.218 1.00 55.50 277 ALA A N 1
ATOM 2119 C CA . ALA A 1 277 ? -24.665 -11.105 -5.620 1.00 55.50 277 ALA A CA 1
ATOM 2120 C C . ALA A 1 277 ? -25.597 -11.178 -4.404 1.00 55.50 277 ALA A C 1
ATOM 2122 O O . ALA A 1 277 ? -25.175 -11.556 -3.310 1.00 55.50 277 ALA A O 1
ATOM 2123 N N . SER A 1 278 ? -26.871 -10.812 -4.572 1.00 49.34 278 SER A N 1
ATOM 2124 C CA . SER A 1 278 ? -27.875 -11.123 -3.550 1.00 49.34 278 SER A CA 1
ATOM 2125 C C . SER A 1 278 ? -28.198 -12.619 -3.613 1.00 49.34 278 SER A C 1
ATOM 2127 O O . SER A 1 278 ? -28.285 -13.186 -4.705 1.00 49.34 278 SER A O 1
ATOM 2129 N N . SER A 1 279 ? -28.423 -13.259 -2.466 1.00 43.91 279 SER A N 1
ATOM 2130 C CA . SER A 1 279 ? -28.769 -14.686 -2.340 1.00 43.91 279 SER A CA 1
ATOM 2131 C C . SER A 1 279 ? -30.050 -15.098 -3.096 1.00 43.91 279 SER A C 1
ATOM 2133 O O . SER A 1 279 ? -30.329 -16.287 -3.235 1.00 43.91 279 SER A O 1
ATOM 2135 N N . LYS A 1 280 ? -30.812 -14.136 -3.641 1.00 40.00 280 LYS A N 1
ATOM 2136 C CA . LYS A 1 280 ? -32.024 -14.355 -4.451 1.00 40.00 280 LYS A CA 1
ATOM 2137 C C . LYS A 1 280 ? -31.803 -14.306 -5.963 1.00 40.00 280 LYS A C 1
ATOM 2139 O O . LYS A 1 280 ? -32.737 -14.557 -6.718 1.00 40.00 280 LYS A O 1
ATOM 2144 N N . THR A 1 281 ? -30.593 -14.007 -6.413 1.00 41.31 281 THR A N 1
ATOM 2145 C CA . THR A 1 281 ? -30.246 -13.930 -7.833 1.00 41.31 281 THR A CA 1
ATOM 2146 C C . THR A 1 281 ? -29.150 -14.936 -8.126 1.00 41.31 281 THR A C 1
ATOM 2148 O O . THR A 1 281 ? -27.965 -14.629 -8.028 1.00 41.31 281 THR A O 1
ATOM 2151 N N . SER A 1 282 ? -29.547 -16.136 -8.547 1.00 36.03 282 SER A N 1
ATOM 2152 C CA . SER A 1 282 ? -28.734 -16.954 -9.444 1.00 36.03 282 SER A CA 1
ATOM 2153 C C . SER A 1 282 ? -28.665 -16.237 -10.799 1.00 36.03 282 SER A C 1
ATOM 2155 O O . SER A 1 282 ? -29.284 -16.677 -11.764 1.00 36.03 282 SER A O 1
ATOM 2157 N N . ALA A 1 283 ? -28.031 -15.064 -10.848 1.00 38.12 283 ALA A N 1
ATOM 2158 C CA . ALA A 1 283 ? -27.949 -14.288 -12.072 1.00 38.12 283 ALA A CA 1
ATOM 2159 C C . ALA A 1 283 ? -27.083 -15.075 -13.056 1.00 38.12 283 ALA A C 1
ATOM 2161 O O . ALA A 1 283 ? -25.886 -15.277 -12.834 1.00 38.12 283 ALA A O 1
ATOM 2162 N N . GLN A 1 284 ? -27.704 -15.567 -14.126 1.00 39.34 284 GLN A N 1
ATOM 2163 C CA . GLN A 1 284 ? -26.948 -15.989 -15.292 1.00 39.34 284 GLN A CA 1
ATOM 2164 C C . GLN A 1 284 ? -26.308 -14.738 -15.905 1.00 39.34 284 GLN A C 1
ATOM 2166 O O . GLN A 1 284 ? -26.802 -13.625 -15.737 1.00 39.34 284 GLN A O 1
ATOM 2171 N N . TRP A 1 285 ? -25.200 -14.910 -16.630 1.00 38.97 285 TRP A N 1
ATOM 2172 C CA . TRP A 1 285 ? -24.459 -13.836 -17.316 1.00 38.97 285 TRP A CA 1
ATOM 2173 C C . TRP A 1 285 ? -25.342 -12.842 -18.101 1.00 38.97 285 TRP A C 1
ATOM 2175 O O . TRP A 1 285 ? -24.956 -11.693 -18.309 1.00 38.97 285 TRP A O 1
ATOM 2185 N N . SER A 1 286 ? -26.523 -13.277 -18.544 1.00 41.66 286 SER A N 1
ATOM 2186 C CA . SER A 1 286 ? -27.522 -12.474 -19.251 1.00 41.66 286 SER A CA 1
ATOM 2187 C C . SER A 1 286 ? -28.159 -11.361 -18.413 1.00 41.66 286 SER A C 1
ATOM 2189 O O . SER A 1 286 ? -28.582 -10.356 -18.989 1.00 41.66 286 SER A O 1
ATOM 2191 N N . ASP A 1 287 ? -28.194 -11.512 -17.088 1.00 38.47 287 ASP A N 1
ATOM 2192 C CA . ASP A 1 287 ? -29.105 -10.768 -16.207 1.00 38.47 287 ASP A CA 1
ATOM 2193 C C . ASP A 1 287 ? -28.448 -9.548 -15.537 1.00 38.47 287 ASP A C 1
ATOM 2195 O O . ASP A 1 287 ? -29.110 -8.786 -14.833 1.00 38.47 287 ASP A O 1
ATOM 2199 N N . LEU A 1 288 ? -27.148 -9.330 -15.772 1.00 40.12 288 LEU A N 1
ATOM 2200 C CA . LEU A 1 288 ? -26.421 -8.154 -15.288 1.00 40.12 288 LEU A CA 1
ATOM 2201 C C . LEU A 1 288 ? -26.869 -6.889 -16.044 1.00 40.12 288 LEU A C 1
ATOM 2203 O O . LEU A 1 288 ? -26.944 -6.865 -17.279 1.00 40.12 288 LEU A O 1
ATOM 2207 N N . THR A 1 289 ? -27.174 -5.820 -15.306 1.00 35.66 289 THR A N 1
ATOM 2208 C CA . THR A 1 289 ? -27.635 -4.545 -15.878 1.00 35.66 289 THR A CA 1
ATOM 2209 C C . THR A 1 289 ? -26.474 -3.674 -16.376 1.00 35.66 289 THR A C 1
ATOM 2211 O O . THR A 1 289 ? -25.324 -3.876 -16.008 1.00 35.66 289 THR A O 1
ATOM 2214 N N . MET A 1 290 ? -26.763 -2.702 -17.251 1.00 33.12 290 MET A N 1
ATOM 2215 C CA . MET A 1 290 ? -25.779 -1.882 -17.988 1.00 33.12 290 MET A CA 1
ATOM 2216 C C . MET A 1 290 ? -24.584 -1.313 -17.182 1.00 33.12 290 MET A C 1
ATOM 2218 O O . MET A 1 290 ? -23.481 -1.378 -17.719 1.00 33.12 290 MET A O 1
ATOM 2222 N N . PRO A 1 291 ? -24.707 -0.805 -15.936 1.00 33.97 291 PRO A N 1
ATOM 2223 C CA . PRO A 1 291 ? -23.529 -0.348 -15.187 1.00 33.97 291 PRO A CA 1
ATOM 2224 C C . PRO A 1 291 ? -22.569 -1.489 -14.796 1.00 33.97 291 PRO A C 1
ATOM 2226 O O . PRO A 1 291 ? -21.365 -1.259 -14.715 1.00 33.97 291 PRO A O 1
ATOM 2229 N N . ASP A 1 292 ? -23.066 -2.722 -14.658 1.00 35.44 292 ASP A N 1
ATOM 2230 C CA . ASP A 1 292 ? -22.256 -3.925 -14.416 1.00 35.44 292 ASP A CA 1
ATOM 2231 C C . ASP A 1 292 ? -21.621 -4.464 -15.712 1.00 35.44 292 ASP A C 1
ATOM 2233 O O . ASP A 1 292 ? -20.572 -5.106 -15.680 1.00 35.44 292 ASP A O 1
ATOM 2237 N N . LYS A 1 293 ? -22.226 -4.173 -16.876 1.00 33.03 293 LYS A N 1
ATOM 2238 C CA . LYS A 1 293 ? -21.733 -4.593 -18.201 1.00 33.03 293 LYS A CA 1
ATOM 2239 C C . LYS A 1 293 ? -20.586 -3.736 -18.746 1.00 33.03 293 LYS A C 1
ATOM 2241 O O . LYS A 1 293 ? -19.757 -4.262 -19.485 1.00 33.03 293 LYS A O 1
ATOM 2246 N N . VAL A 1 294 ? -20.480 -2.458 -18.367 1.00 31.45 294 VAL A N 1
ATOM 2247 C CA . VAL A 1 294 ? -19.401 -1.563 -18.853 1.00 31.45 294 VAL A CA 1
ATOM 2248 C C . VAL A 1 294 ? -18.013 -2.031 -18.388 1.00 31.45 294 VAL A C 1
ATOM 2250 O O . VAL A 1 294 ? -17.053 -1.949 -19.150 1.00 31.45 294 VAL A O 1
ATOM 2253 N N . LEU A 1 295 ? -17.918 -2.614 -17.187 1.00 33.00 295 LEU A N 1
ATOM 2254 C CA . LEU A 1 295 ? -16.705 -3.277 -16.684 1.00 33.00 295 LEU A CA 1
ATOM 2255 C C . LEU A 1 295 ? -16.402 -4.606 -17.406 1.00 33.00 295 LEU A C 1
ATOM 2257 O O . LEU A 1 295 ? -15.276 -5.087 -17.353 1.00 33.00 295 LEU A O 1
ATOM 2261 N N . LEU A 1 296 ? -17.386 -5.215 -18.075 1.00 35.31 296 LEU A N 1
ATOM 2262 C CA . LEU A 1 296 ? -17.270 -6.529 -18.720 1.00 35.31 296 LEU A CA 1
ATOM 2263 C C . LEU A 1 296 ? -16.920 -6.440 -20.216 1.00 35.31 296 LEU A C 1
ATOM 2265 O O . LEU A 1 296 ? -16.125 -7.247 -20.701 1.00 35.31 296 LEU A O 1
ATOM 2269 N N . GLU A 1 297 ? -17.456 -5.470 -20.964 1.00 31.39 297 GLU A N 1
ATOM 2270 C CA . GLU A 1 297 ? -17.161 -5.337 -22.403 1.00 31.39 297 GLU A CA 1
ATOM 2271 C C . GLU A 1 297 ? -15.786 -4.714 -22.688 1.00 31.39 297 GLU A C 1
ATOM 2273 O O . GLU A 1 297 ? -15.097 -5.157 -23.613 1.00 31.39 297 GLU A O 1
ATOM 2278 N N . SER A 1 298 ? -15.327 -3.770 -21.857 1.00 34.84 298 SER A N 1
ATOM 2279 C CA . SER A 1 298 ? -13.995 -3.156 -21.995 1.00 34.84 298 SER A CA 1
ATOM 2280 C C . SER A 1 298 ? -12.850 -4.170 -21.830 1.00 34.84 298 SER A C 1
ATOM 2282 O O . SER A 1 298 ? -11.771 -3.994 -22.398 1.00 34.84 298 SER A O 1
ATOM 2284 N N . HIS A 1 299 ? -13.095 -5.281 -21.124 1.00 38.53 299 HIS A N 1
ATOM 2285 C CA . HIS A 1 299 ? -12.118 -6.347 -20.879 1.00 38.53 299 HIS A CA 1
ATOM 2286 C C . HIS A 1 299 ? -12.266 -7.571 -21.798 1.00 38.53 299 HIS A C 1
ATOM 2288 O O . HIS A 1 299 ? -11.276 -8.258 -22.052 1.00 38.53 299 HIS A O 1
ATOM 2294 N N . ALA A 1 300 ? -13.446 -7.826 -22.375 1.00 33.25 300 ALA A N 1
ATOM 2295 C CA . ALA A 1 300 ? -13.632 -8.904 -23.353 1.00 33.25 300 ALA A CA 1
ATOM 2296 C C . ALA A 1 300 ? -13.039 -8.580 -24.743 1.00 33.25 300 ALA A C 1
ATOM 2298 O O . ALA A 1 300 ? -12.750 -9.501 -25.519 1.00 33.25 300 ALA A O 1
ATOM 2299 N N . GLY A 1 301 ? -12.857 -7.286 -25.049 1.00 31.53 301 GLY A N 1
ATOM 2300 C CA . GLY A 1 301 ? -12.360 -6.776 -26.333 1.00 31.53 301 GLY A CA 1
ATOM 2301 C C . GLY A 1 301 ? -10.842 -6.568 -26.442 1.00 31.53 301 GLY A C 1
ATOM 2302 O O . GLY A 1 301 ? -10.339 -6.412 -27.551 1.00 31.53 301 GLY A O 1
ATOM 2303 N N . ALA A 1 302 ? -10.087 -6.598 -25.336 1.00 38.81 302 ALA A N 1
ATOM 2304 C CA . ALA A 1 302 ? -8.635 -6.351 -25.357 1.00 38.81 302 ALA A CA 1
ATOM 2305 C C . ALA A 1 302 ? -7.801 -7.556 -25.844 1.00 38.81 302 ALA A C 1
ATOM 2307 O O . ALA A 1 302 ? -6.628 -7.406 -26.191 1.00 38.81 302 ALA A O 1
ATOM 2308 N N . PHE A 1 303 ? -8.409 -8.742 -25.924 1.00 37.09 303 PHE A N 1
ATOM 2309 C CA . PHE A 1 303 ? -7.868 -9.879 -26.662 1.00 37.09 303 PHE A CA 1
ATOM 2310 C C . PHE A 1 303 ? -8.583 -9.963 -28.007 1.00 37.09 303 PHE A C 1
ATOM 2312 O O . PHE A 1 303 ? -9.608 -10.632 -28.151 1.00 37.09 303 PHE A O 1
ATOM 2319 N N . ASP A 1 304 ? -8.029 -9.233 -28.972 1.00 35.19 304 ASP A N 1
ATOM 2320 C CA . ASP A 1 304 ? -8.411 -9.246 -30.380 1.00 35.19 304 ASP A CA 1
ATOM 2321 C C . ASP A 1 304 ? -8.743 -10.675 -30.863 1.00 35.19 304 ASP A C 1
ATOM 2323 O O . ASP A 1 304 ? -8.096 -11.663 -30.492 1.00 35.19 304 ASP A O 1
ATOM 2327 N N . ALA A 1 305 ? -9.763 -10.792 -31.717 1.00 36.72 305 ALA A N 1
ATOM 2328 C CA . ALA A 1 305 ? -10.260 -12.049 -32.278 1.00 36.72 305 ALA A CA 1
ATOM 2329 C C . ALA A 1 305 ? -9.159 -12.875 -32.984 1.00 36.72 305 ALA A C 1
ATOM 2331 O O . ALA A 1 305 ? -9.308 -14.087 -33.179 1.00 36.72 305 ALA A O 1
ATOM 2332 N N . SER A 1 306 ? -8.031 -12.239 -33.312 1.00 36.12 306 SER A N 1
ATOM 2333 C CA . SER A 1 306 ? -6.809 -12.866 -33.814 1.00 36.12 306 SER A CA 1
ATOM 2334 C C . SER A 1 306 ? -6.137 -13.829 -32.815 1.00 36.12 306 SER A C 1
ATOM 2336 O O . SER A 1 306 ? -5.609 -14.856 -33.244 1.00 36.12 306 SER A O 1
ATOM 2338 N N . LEU A 1 307 ? -6.232 -13.599 -31.496 1.00 36.62 307 LEU A N 1
ATOM 2339 C CA . LEU A 1 307 ? -5.715 -14.516 -30.464 1.00 36.62 307 LEU A CA 1
ATOM 2340 C C . LEU A 1 307 ? -6.696 -15.649 -30.118 1.00 36.62 307 LEU A C 1
ATOM 2342 O O . LEU A 1 307 ? -6.261 -16.743 -29.756 1.00 36.62 307 LEU A O 1
ATOM 2346 N N . ARG A 1 308 ? -8.009 -15.454 -30.322 1.00 33.75 308 ARG A N 1
ATOM 2347 C CA . ARG A 1 308 ? -9.021 -16.515 -30.125 1.00 33.75 308 ARG A CA 1
ATOM 2348 C C . ARG A 1 308 ? -8.868 -17.670 -31.123 1.00 33.75 308 ARG A C 1
ATOM 2350 O O . ARG A 1 308 ? -9.068 -18.827 -30.757 1.00 33.75 308 ARG A O 1
ATOM 2357 N N . LYS A 1 309 ? -8.460 -17.395 -32.369 1.00 31.00 309 LYS A N 1
ATOM 2358 C CA . LYS A 1 309 ? -8.260 -18.442 -33.395 1.00 31.00 309 LYS A CA 1
ATOM 2359 C C . LYS A 1 309 ? -7.027 -19.321 -33.163 1.00 31.00 309 LYS A C 1
ATOM 2361 O O . LYS A 1 309 ? -6.998 -20.441 -33.666 1.00 31.00 309 LYS A O 1
ATOM 2366 N N . ALA A 1 310 ? -6.035 -18.863 -32.399 1.00 31.23 310 ALA A N 1
ATOM 2367 C CA . ALA A 1 310 ? -4.808 -19.630 -32.177 1.00 31.23 310 ALA A CA 1
ATOM 2368 C C . ALA A 1 310 ? -4.942 -20.720 -31.095 1.00 31.23 310 ALA A C 1
ATOM 2370 O O . ALA A 1 310 ? -4.150 -21.662 -31.098 1.00 31.23 310 ALA A O 1
ATOM 2371 N N . HIS A 1 311 ? -5.942 -20.635 -30.207 1.00 32.22 311 HIS A N 1
ATOM 2372 C CA . HIS A 1 311 ? -6.017 -21.510 -29.029 1.00 32.22 311 HIS A CA 1
ATOM 2373 C C . HIS A 1 311 ? -7.199 -22.481 -28.955 1.00 32.22 311 HIS A C 1
ATOM 2375 O O . HIS A 1 311 ? -7.173 -23.367 -28.108 1.00 32.22 311 HIS A O 1
ATOM 2381 N N . ILE A 1 312 ? -8.166 -22.425 -29.877 1.00 30.64 312 ILE A N 1
ATOM 2382 C CA . ILE A 1 312 ? -9.251 -23.427 -29.926 1.00 30.64 312 ILE A CA 1
ATOM 2383 C C . ILE A 1 312 ? -8.842 -24.700 -30.708 1.00 30.64 312 ILE A C 1
ATOM 2385 O O . ILE A 1 312 ? -9.441 -25.751 -30.515 1.00 30.64 312 ILE A O 1
ATOM 2389 N N . ASN A 1 313 ? -7.764 -24.669 -31.507 1.00 26.56 313 ASN A N 1
ATOM 2390 C CA . ASN A 1 313 ? -7.373 -25.784 -32.392 1.00 26.56 313 ASN A CA 1
ATOM 2391 C C . ASN A 1 313 ? -5.993 -26.413 -32.113 1.00 26.56 313 ASN A C 1
ATOM 2393 O O . ASN A 1 313 ? -5.306 -26.827 -33.045 1.00 26.56 313 ASN A O 1
ATOM 2397 N N . ARG A 1 314 ? -5.568 -26.534 -30.852 1.00 26.70 314 ARG A N 1
ATOM 2398 C CA . ARG A 1 314 ? -4.431 -27.410 -30.504 1.00 26.70 314 ARG A CA 1
ATOM 2399 C C . ARG A 1 314 ? -4.807 -28.362 -29.371 1.00 26.70 314 ARG A C 1
ATOM 2401 O O . ARG A 1 314 ? -4.575 -28.067 -28.203 1.00 26.70 314 ARG A O 1
ATOM 2408 N N . ARG A 1 315 ? -5.435 -29.472 -29.769 1.00 32.62 315 ARG A N 1
ATOM 2409 C CA . ARG A 1 315 ? -5.174 -30.781 -29.158 1.00 32.62 315 ARG A CA 1
ATOM 2410 C C . ARG A 1 315 ? -3.786 -31.247 -29.581 1.00 32.62 315 ARG A C 1
ATOM 2412 O O . ARG A 1 315 ? -3.389 -30.883 -30.712 1.00 32.62 315 ARG A O 1
#

Sequence (315 aa):
LIDLQKAFYRIRLARGRCVKIRTAGRSFRCGRVVFGIRCGPAALAAQVTLLLNCAYTGLLGRAVSRRDTKDFLEIGGGVSALPYYDDIALFGDADRVIALRDILVEIAPLIGAACPPEKRDTVAAPRLGEPAPEPVRHMGVYWSRAADGRLLMRCVEHDGLKLPGSDTISRRQVFSIAGAPYDGVQCHACSRAASDHLRRWAGRSPAVGGNPQSRATWDHQWPINRSTKRRLQQLLAIATSDDYGHCQHSSVPPHHDCLVAHCDSSSDGYGILLHSASSKTSAQWSDLTMPDKVLLESHAGAFDASLRKAHINRR

Radius of gyration: 23.76 Å; chains: 1; bounding box: 64×51×63 Å